Protein AF-A0A812KZH7-F1 (afdb_monomer_lite)

Structure (mmCIF, N/CA/C/O backbone):
data_AF-A0A812KZH7-F1
#
_entry.id   AF-A0A812KZH7-F1
#
loop_
_atom_site.group_PDB
_atom_site.id
_atom_site.type_symbol
_atom_site.label_atom_id
_atom_site.label_alt_id
_atom_site.label_comp_id
_atom_site.label_asym_id
_atom_site.label_entity_id
_atom_site.label_seq_id
_atom_site.pdbx_PDB_ins_code
_atom_site.Cartn_x
_atom_site.Cartn_y
_atom_site.Cartn_z
_atom_site.occupancy
_atom_site.B_iso_or_equiv
_atom_site.auth_seq_id
_atom_site.auth_comp_id
_atom_site.auth_asym_id
_atom_site.auth_atom_id
_atom_site.pdbx_PDB_model_num
ATOM 1 N N . MET A 1 1 ? -32.302 17.678 -9.758 1.00 46.53 1 MET A N 1
ATOM 2 C CA . MET A 1 1 ? -31.245 17.262 -8.805 1.00 46.53 1 MET A CA 1
ATOM 3 C C . MET A 1 1 ? -31.019 15.751 -8.867 1.00 46.53 1 MET A C 1
ATOM 5 O O . MET A 1 1 ? -29.867 15.358 -8.939 1.00 46.53 1 MET A O 1
ATOM 9 N N . GLN A 1 2 ? -32.082 14.933 -8.968 1.00 52.72 2 GLN A N 1
ATOM 10 C CA . GLN A 1 2 ? -32.003 13.479 -9.217 1.00 52.72 2 GLN A CA 1
ATOM 11 C C . GLN A 1 2 ? -31.175 13.097 -10.468 1.00 52.72 2 GLN A C 1
ATOM 13 O O . GLN A 1 2 ? -30.332 12.212 -10.385 1.00 52.72 2 GLN A O 1
ATOM 18 N N . ASP A 1 3 ? -31.350 13.809 -11.591 1.00 61.12 3 ASP A N 1
ATOM 19 C CA . ASP A 1 3 ? -30.662 13.486 -12.857 1.00 61.12 3 ASP A CA 1
ATOM 20 C C . ASP A 1 3 ? -29.148 13.714 -12.826 1.00 61.12 3 ASP A C 1
ATOM 22 O O . ASP A 1 3 ? -28.397 12.972 -13.449 1.00 61.12 3 ASP A O 1
ATOM 26 N N . MET A 1 4 ? -28.667 14.717 -12.083 1.00 58.31 4 MET A N 1
ATOM 27 C CA . MET A 1 4 ? -27.234 15.020 -12.071 1.00 58.31 4 MET A CA 1
ATOM 28 C C . MET A 1 4 ? -26.451 14.015 -11.220 1.00 58.31 4 MET A C 1
ATOM 30 O O . MET A 1 4 ? -25.360 13.616 -11.607 1.00 58.31 4 MET A O 1
ATOM 34 N N . CYS A 1 5 ? -27.027 13.552 -10.103 1.00 69.62 5 CYS A N 1
ATOM 35 C CA . CYS A 1 5 ? -26.447 12.456 -9.326 1.00 69.62 5 CYS A CA 1
ATOM 36 C C . CYS A 1 5 ? -26.422 11.150 -10.129 1.00 69.62 5 CYS A C 1
ATOM 38 O O . CYS A 1 5 ? -25.431 10.435 -10.055 1.00 69.62 5 CYS A O 1
ATOM 40 N N . GLY A 1 6 ? -27.464 10.868 -10.922 1.00 69.56 6 GLY A N 1
ATOM 41 C CA . GLY A 1 6 ? -27.501 9.699 -11.806 1.00 69.56 6 GLY A CA 1
ATOM 42 C C . GLY A 1 6 ? -26.403 9.735 -12.870 1.00 69.56 6 GLY A C 1
ATOM 43 O O . GLY A 1 6 ? -25.643 8.782 -12.993 1.00 69.56 6 GLY A O 1
ATOM 44 N N . ILE A 1 7 ? -26.249 10.868 -13.561 1.00 69.62 7 ILE A N 1
ATOM 45 C CA . ILE A 1 7 ? -25.219 11.053 -14.596 1.00 69.62 7 ILE A CA 1
ATOM 46 C C . ILE A 1 7 ? -23.806 10.982 -14.004 1.00 69.62 7 ILE A C 1
ATOM 48 O O . ILE A 1 7 ? -22.933 10.343 -14.584 1.00 69.62 7 ILE A O 1
ATOM 52 N N . VAL A 1 8 ? -23.566 11.610 -12.846 1.00 69.12 8 VAL A N 1
ATOM 53 C CA . VAL A 1 8 ? -22.261 11.545 -12.164 1.00 69.12 8 VAL A CA 1
ATOM 54 C C . VAL A 1 8 ? -21.966 10.126 -11.681 1.00 69.12 8 VAL A C 1
ATOM 56 O O . VAL A 1 8 ? -20.839 9.672 -11.835 1.00 69.12 8 VAL A O 1
ATOM 59 N N . ALA A 1 9 ? -22.958 9.406 -11.148 1.00 65.38 9 ALA A N 1
ATOM 60 C CA . ALA A 1 9 ? -22.793 8.016 -10.731 1.00 65.38 9 ALA A CA 1
ATOM 61 C C . ALA A 1 9 ? -22.493 7.094 -11.921 1.00 65.38 9 ALA A C 1
ATOM 63 O O . ALA A 1 9 ? -21.629 6.230 -11.817 1.00 65.38 9 ALA A O 1
ATOM 64 N N . GLU A 1 10 ? -23.157 7.292 -13.058 1.00 63.09 10 GLU A N 1
ATOM 65 C CA . GLU A 1 10 ? -22.945 6.498 -14.270 1.00 63.09 10 GLU A CA 1
ATOM 66 C C . GLU A 1 10 ? -21.579 6.786 -14.915 1.00 63.09 10 GLU A C 1
ATOM 68 O O . GLU A 1 10 ? -20.860 5.853 -15.273 1.00 63.09 10 GLU A O 1
ATOM 73 N N . LEU A 1 11 ? -21.162 8.058 -14.964 1.00 62.69 11 LEU A N 1
ATOM 74 C CA . LEU A 1 11 ? -19.811 8.452 -15.376 1.00 62.69 11 LEU A CA 1
ATOM 75 C C . LEU A 1 11 ? -18.748 7.886 -14.435 1.00 62.69 11 LEU A C 1
ATOM 77 O O . LEU A 1 11 ? -17.781 7.308 -14.916 1.00 62.69 11 LEU A O 1
ATOM 81 N N . ALA A 1 12 ? -18.932 7.998 -13.118 1.00 62.59 12 ALA A N 1
ATOM 82 C CA . ALA A 1 12 ? -17.992 7.477 -12.129 1.00 62.59 12 ALA A CA 1
ATOM 83 C C . ALA A 1 12 ? -17.889 5.944 -12.185 1.00 62.59 12 ALA A C 1
ATOM 85 O O . ALA A 1 12 ? -16.784 5.405 -12.176 1.00 62.59 12 ALA A O 1
ATOM 86 N N . HIS A 1 13 ? -19.013 5.232 -12.321 1.00 61.16 13 HIS A N 1
ATOM 87 C CA . HIS A 1 13 ? -19.017 3.775 -12.469 1.00 61.16 13 HIS A CA 1
ATOM 88 C C . HIS A 1 13 ? -18.401 3.313 -13.794 1.00 61.16 13 HIS A C 1
ATOM 90 O O . HIS A 1 13 ? -17.665 2.324 -13.812 1.00 61.16 13 HIS A O 1
ATOM 96 N N . GLY A 1 14 ? -18.695 4.007 -14.897 1.00 58.66 14 GLY A N 1
ATOM 97 C CA . GLY A 1 14 ? -18.141 3.703 -16.215 1.00 58.66 14 GLY A CA 1
ATOM 98 C C . GLY A 1 14 ? -16.633 3.949 -16.281 1.00 58.66 14 GLY A C 1
ATOM 99 O O . GLY A 1 14 ? -15.889 3.069 -16.715 1.00 58.66 14 GLY A O 1
ATOM 100 N N . TYR A 1 15 ? -16.173 5.103 -15.784 1.00 57.56 15 TYR A N 1
ATOM 101 C CA . TYR A 1 15 ? -14.747 5.435 -15.735 1.00 57.56 15 TYR A CA 1
ATOM 102 C C . TYR A 1 15 ? -13.977 4.563 -14.743 1.00 57.56 15 TYR A C 1
ATOM 104 O O . TYR A 1 15 ? -12.871 4.147 -15.069 1.00 57.56 15 TYR A O 1
ATOM 112 N N . GLY A 1 16 ? -14.553 4.230 -13.582 1.00 60.62 16 GLY A N 1
ATOM 113 C CA . GLY A 1 16 ? -13.898 3.378 -12.584 1.00 60.62 16 GLY A CA 1
ATOM 114 C C . GLY A 1 16 ? -13.569 1.982 -13.119 1.00 60.62 16 GLY A C 1
ATOM 115 O O . GLY A 1 16 ? -12.458 1.499 -12.934 1.00 60.62 16 GLY A O 1
ATOM 116 N N . LYS A 1 17 ? -14.489 1.350 -13.865 1.00 59.38 17 LYS A N 1
ATOM 117 C CA . LYS A 1 17 ? -14.245 0.029 -14.479 1.00 59.38 17 LYS A CA 1
ATOM 118 C C . LYS A 1 17 ? -13.197 0.069 -15.594 1.00 59.38 17 LYS A C 1
ATOM 120 O O . LYS A 1 17 ? -12.393 -0.854 -15.707 1.00 59.38 17 LYS A O 1
ATOM 125 N N . TRP A 1 18 ? -13.215 1.116 -16.421 1.00 55.53 18 TRP A N 1
ATOM 126 C CA . TRP A 1 18 ? -12.251 1.266 -17.512 1.00 55.53 18 TRP A CA 1
ATOM 127 C C . TRP A 1 18 ? -10.843 1.567 -16.983 1.00 55.53 18 TRP A C 1
ATOM 129 O O . TRP A 1 18 ? -9.894 0.892 -17.370 1.00 55.53 18 TRP A O 1
ATOM 139 N N . GLN A 1 19 ? -10.719 2.488 -16.022 1.00 59.50 19 GLN A N 1
ATOM 140 C CA . GLN A 1 19 ? -9.449 2.793 -15.356 1.00 59.50 19 GLN A CA 1
ATOM 141 C C . GLN A 1 19 ? -8.884 1.599 -14.593 1.00 59.50 19 GLN A C 1
ATOM 143 O O . GLN A 1 19 ? -7.683 1.355 -14.654 1.00 59.50 19 GLN A O 1
ATOM 148 N N . ASN A 1 20 ? -9.740 0.783 -13.969 1.00 78.06 20 ASN A N 1
ATOM 149 C CA . ASN A 1 20 ? -9.262 -0.421 -13.302 1.00 78.06 20 ASN A CA 1
ATOM 150 C C . ASN A 1 20 ? -8.565 -1.389 -14.268 1.00 78.06 20 ASN A C 1
ATOM 152 O O . ASN A 1 20 ? -7.633 -2.069 -13.871 1.00 78.06 20 ASN A O 1
ATOM 156 N N . THR A 1 21 ? -8.963 -1.435 -15.544 1.00 83.75 21 THR A N 1
ATOM 157 C CA . THR A 1 21 ? -8.299 -2.311 -16.524 1.00 83.75 21 THR A CA 1
ATOM 158 C C . THR A 1 21 ? -6.851 -1.881 -16.777 1.00 83.75 21 THR A C 1
ATOM 160 O O . THR A 1 21 ? -5.970 -2.733 -16.834 1.00 83.75 21 THR A O 1
ATOM 163 N N . GLU A 1 22 ? -6.591 -0.576 -16.882 1.00 85.69 22 GLU A N 1
ATOM 164 C CA . GLU A 1 22 ? -5.230 -0.036 -17.018 1.00 85.69 22 GLU A CA 1
ATOM 165 C C . GLU A 1 22 ? -4.412 -0.259 -15.740 1.00 85.69 22 GLU A C 1
ATOM 167 O O . GLU A 1 22 ? -3.259 -0.675 -15.818 1.00 85.69 22 GLU A O 1
ATOM 172 N N . CYS A 1 23 ? -5.023 -0.068 -14.564 1.00 89.31 23 CYS A N 1
ATOM 173 C CA . CYS A 1 23 ? -4.381 -0.358 -13.281 1.00 89.31 23 CYS A CA 1
ATOM 174 C C . CYS A 1 23 ? -3.981 -1.832 -13.153 1.00 89.31 23 CYS A C 1
ATOM 176 O O . CYS A 1 23 ? -2.876 -2.115 -12.703 1.00 89.31 23 CYS A O 1
ATOM 178 N N . MET A 1 24 ? -4.839 -2.766 -13.579 1.00 90.62 24 MET A N 1
ATOM 179 C CA . MET A 1 24 ? -4.516 -4.195 -13.549 1.00 90.62 24 MET A CA 1
ATOM 180 C C . MET A 1 24 ? -3.382 -4.538 -14.519 1.00 90.62 24 MET A C 1
ATOM 182 O O . MET A 1 24 ? -2.456 -5.235 -14.135 1.00 90.62 24 MET A O 1
ATOM 186 N N . GLN A 1 25 ? -3.382 -3.985 -15.736 1.00 92.31 25 GLN A N 1
ATOM 187 C CA . GLN A 1 25 ? -2.274 -4.201 -16.676 1.00 92.31 25 GLN A CA 1
ATOM 188 C C . GLN A 1 25 ? -0.949 -3.630 -16.161 1.00 92.31 25 GLN A C 1
ATOM 190 O O . GLN A 1 25 ? 0.104 -4.223 -16.369 1.00 92.31 25 GLN A O 1
ATOM 195 N N . MET A 1 26 ? -0.993 -2.475 -15.498 1.00 93.50 26 MET A N 1
ATOM 196 C CA . MET A 1 26 ? 0.177 -1.893 -14.850 1.00 93.50 26 MET A CA 1
ATOM 197 C C . MET A 1 26 ? 0.643 -2.739 -13.659 1.00 93.50 26 MET A C 1
ATOM 199 O O . MET A 1 26 ? 1.846 -2.905 -13.472 1.00 93.50 26 MET A O 1
ATOM 203 N N . LYS A 1 27 ? -0.291 -3.290 -12.870 1.00 95.12 27 LYS A N 1
ATOM 204 C CA . LYS A 1 27 ? 0.015 -4.246 -11.799 1.00 95.12 27 LYS A CA 1
ATOM 205 C C . LYS A 1 27 ? 0.732 -5.468 -12.361 1.00 95.12 27 LYS A C 1
ATOM 207 O O . LYS A 1 27 ? 1.765 -5.825 -11.810 1.00 95.12 27 LYS A O 1
ATOM 212 N N . ASP A 1 28 ? 0.236 -6.064 -13.443 1.00 94.50 28 ASP A N 1
ATOM 213 C CA . ASP A 1 28 ? 0.848 -7.251 -14.054 1.00 94.50 28 ASP A CA 1
ATOM 214 C C . ASP A 1 28 ? 2.323 -6.990 -14.408 1.00 94.50 28 ASP A C 1
ATOM 216 O O . ASP A 1 28 ? 3.204 -7.767 -14.050 1.00 94.50 28 ASP A O 1
ATOM 220 N N . GLU A 1 29 ? 2.616 -5.830 -14.998 1.00 94.69 29 GLU A N 1
ATOM 221 C CA . GLU A 1 29 ? 3.980 -5.434 -15.380 1.00 94.69 29 GLU A CA 1
ATOM 222 C C . GLU A 1 29 ? 4.874 -5.146 -14.163 1.00 94.69 29 GLU A C 1
ATOM 224 O O . GLU A 1 29 ? 6.075 -5.397 -14.199 1.00 94.69 29 GLU A O 1
ATOM 229 N N . LEU A 1 30 ? 4.312 -4.637 -13.062 1.00 95.38 30 LEU A N 1
ATOM 230 C CA . LEU A 1 30 ? 5.037 -4.488 -11.795 1.00 95.38 30 LEU A CA 1
ATOM 231 C C . LEU A 1 30 ? 5.336 -5.850 -11.160 1.00 95.38 30 LEU A C 1
ATOM 233 O O . LEU A 1 30 ? 6.437 -6.059 -10.656 1.00 95.38 30 LEU A O 1
ATOM 237 N N . VAL A 1 31 ? 4.379 -6.777 -11.197 1.00 95.25 31 VAL A N 1
ATOM 238 C CA . VAL A 1 31 ? 4.537 -8.137 -10.664 1.00 95.25 31 VAL A CA 1
ATOM 239 C C . VAL A 1 31 ? 5.611 -8.902 -11.441 1.00 95.25 31 VAL A C 1
ATOM 241 O O . VAL A 1 31 ? 6.394 -9.620 -10.830 1.00 95.25 31 VAL A O 1
ATOM 244 N N . GLU A 1 32 ? 5.741 -8.692 -12.753 1.00 93.75 32 GLU A N 1
ATOM 245 C CA . GLU A 1 32 ? 6.837 -9.272 -13.548 1.00 93.75 32 GLU A CA 1
ATOM 246 C C . GLU A 1 32 ? 8.239 -8.810 -13.103 1.00 93.75 32 GLU A C 1
ATOM 248 O O . GLU A 1 32 ? 9.229 -9.503 -13.351 1.00 93.75 32 GLU A O 1
ATOM 253 N N . LEU A 1 33 ? 8.344 -7.657 -12.432 1.00 94.12 33 LEU A N 1
ATOM 254 C CA . LEU A 1 33 ? 9.600 -7.131 -11.886 1.00 94.12 33 LEU A CA 1
ATOM 255 C C . LEU A 1 33 ? 9.885 -7.603 -10.448 1.00 94.12 33 LEU A C 1
ATOM 257 O O . LEU A 1 33 ? 10.987 -7.369 -9.940 1.00 94.12 33 LEU A O 1
ATOM 261 N N . ASP A 1 34 ? 8.919 -8.244 -9.789 1.00 95.12 34 ASP A N 1
ATOM 262 C CA . ASP A 1 34 ? 9.048 -8.798 -8.442 1.00 95.12 34 ASP A CA 1
ATOM 263 C C . ASP A 1 34 ? 9.604 -10.227 -8.495 1.00 95.12 34 ASP A C 1
ATOM 265 O O . ASP A 1 34 ? 8.881 -11.214 -8.618 1.00 95.12 34 ASP A O 1
ATOM 269 N N . VAL A 1 35 ? 10.930 -10.328 -8.406 1.00 89.88 35 VAL A N 1
ATOM 270 C CA . VAL A 1 35 ? 11.653 -11.609 -8.456 1.00 89.88 35 VAL A CA 1
ATOM 271 C C . VAL A 1 35 ? 11.417 -12.459 -7.203 1.00 89.88 35 VAL A C 1
ATOM 273 O O . VAL A 1 35 ? 11.428 -13.687 -7.292 1.00 89.88 35 VAL A O 1
ATOM 276 N N . ASP A 1 36 ? 11.224 -11.816 -6.049 1.00 90.69 36 ASP A N 1
ATOM 277 C CA . ASP A 1 36 ? 11.102 -12.491 -4.753 1.00 90.69 36 ASP A CA 1
ATOM 278 C C . ASP A 1 36 ? 9.654 -12.956 -4.488 1.00 90.69 36 ASP A C 1
ATOM 280 O O . ASP A 1 36 ? 9.425 -13.825 -3.645 1.00 90.69 36 ASP A O 1
ATOM 284 N N . GLY A 1 37 ? 8.676 -12.394 -5.207 1.00 92.69 37 GLY A N 1
ATOM 285 C CA . GLY A 1 37 ? 7.250 -12.657 -5.021 1.00 92.69 37 GLY A CA 1
ATOM 286 C C . GLY A 1 37 ? 6.694 -12.077 -3.717 1.00 92.69 37 GLY A C 1
ATOM 287 O O . GLY A 1 37 ? 5.645 -12.520 -3.247 1.00 92.69 37 GLY A O 1
ATOM 288 N N . ASP A 1 38 ? 7.396 -11.118 -3.104 1.00 92.81 38 ASP A N 1
ATOM 289 C CA . ASP A 1 38 ? 7.057 -10.530 -1.802 1.00 92.81 38 ASP A CA 1
ATOM 290 C C . ASP A 1 38 ? 6.285 -9.203 -1.914 1.00 92.81 38 ASP A C 1
ATOM 292 O O . ASP A 1 38 ? 6.039 -8.529 -0.906 1.00 92.81 38 ASP A O 1
ATOM 296 N N . GLY A 1 39 ? 5.885 -8.828 -3.133 1.00 95.94 39 GLY A N 1
ATOM 297 C CA . GLY A 1 39 ? 5.170 -7.594 -3.444 1.00 95.94 39 GLY A CA 1
ATOM 298 C C . GLY A 1 39 ? 6.075 -6.372 -3.527 1.00 95.94 39 GLY A C 1
ATOM 299 O O . GLY A 1 39 ? 5.571 -5.240 -3.463 1.00 95.94 39 GLY A O 1
ATOM 300 N N . ARG A 1 40 ? 7.399 -6.560 -3.625 1.00 95.88 40 ARG A N 1
ATOM 301 C CA . ARG A 1 40 ? 8.375 -5.468 -3.637 1.00 95.88 40 ARG A CA 1
ATOM 302 C C . ARG A 1 40 ? 9.360 -5.578 -4.792 1.00 95.88 40 ARG A C 1
ATOM 304 O O . ARG A 1 40 ? 9.935 -6.618 -5.069 1.00 95.88 40 ARG A O 1
ATOM 311 N N . ILE A 1 41 ? 9.656 -4.438 -5.404 1.00 96.06 41 ILE A N 1
ATOM 312 C CA . ILE A 1 41 ? 10.599 -4.344 -6.523 1.00 96.06 41 ILE A CA 1
ATOM 313 C C . ILE A 1 41 ? 11.824 -3.552 -6.065 1.00 96.06 41 ILE A C 1
ATOM 315 O O . ILE A 1 41 ? 11.658 -2.415 -5.619 1.00 96.06 41 ILE A O 1
ATOM 319 N N . PRO A 1 42 ? 13.061 -4.065 -6.186 1.00 95.06 42 PRO A N 1
ATOM 320 C CA . PRO A 1 42 ? 14.252 -3.263 -5.921 1.00 95.06 42 PRO A CA 1
ATOM 321 C C . PRO A 1 42 ? 14.231 -1.959 -6.723 1.00 95.06 42 PRO A C 1
ATOM 323 O O . PRO A 1 42 ? 13.965 -1.970 -7.925 1.00 95.06 42 PRO A O 1
ATOM 326 N N . LEU A 1 43 ? 14.547 -0.826 -6.091 1.00 94.06 43 LEU A N 1
ATOM 327 C CA . LEU A 1 43 ? 14.416 0.500 -6.713 1.00 94.06 43 LEU A CA 1
ATOM 328 C C . LEU A 1 43 ? 15.220 0.613 -8.022 1.00 94.06 43 LEU A C 1
ATOM 330 O O . LEU A 1 43 ? 14.782 1.244 -8.982 1.00 94.06 43 LEU A O 1
ATOM 334 N N . LYS A 1 44 ? 16.369 -0.070 -8.088 1.00 92.25 44 LYS A N 1
ATOM 335 C CA . LYS A 1 44 ? 17.197 -0.182 -9.298 1.00 92.25 44 LYS A CA 1
ATOM 336 C C . LYS A 1 44 ? 16.485 -0.883 -10.459 1.00 92.25 44 LYS A C 1
ATOM 338 O O . LYS A 1 44 ? 16.690 -0.508 -11.605 1.00 92.25 44 LYS A O 1
ATOM 343 N N . VAL A 1 45 ? 15.662 -1.892 -10.165 1.00 93.12 45 VAL A N 1
ATOM 344 C CA . VAL A 1 45 ? 14.876 -2.644 -11.154 1.00 93.12 45 VAL A CA 1
ATOM 345 C C . VAL A 1 45 ? 13.679 -1.804 -11.587 1.00 93.12 45 VAL A C 1
ATOM 347 O O . VAL A 1 45 ? 13.447 -1.658 -12.782 1.00 93.12 45 VAL A O 1
ATOM 350 N N . PHE A 1 46 ? 13.000 -1.165 -10.630 1.00 94.69 46 PHE A N 1
ATOM 351 C CA . PHE A 1 46 ? 11.874 -0.264 -10.883 1.00 94.69 46 PHE A CA 1
ATOM 352 C C . PHE A 1 46 ? 12.239 0.869 -11.857 1.00 94.69 46 PHE A C 1
ATOM 354 O O . PHE A 1 46 ? 11.528 1.109 -12.827 1.00 94.69 46 PHE A O 1
ATOM 361 N N . TYR A 1 47 ? 13.390 1.517 -11.657 1.00 93.75 47 TYR A N 1
ATOM 362 C CA . TYR A 1 47 ? 13.890 2.550 -12.569 1.00 93.75 47 TYR A CA 1
ATOM 363 C C . TYR A 1 47 ? 14.720 2.011 -13.737 1.00 93.75 47 TYR A C 1
ATOM 365 O O . TYR A 1 47 ? 15.004 2.763 -14.665 1.00 93.75 47 TYR A O 1
ATOM 373 N N . GLY A 1 48 ? 15.113 0.739 -13.728 1.00 89.88 48 GLY A N 1
ATOM 374 C CA . GLY A 1 48 ? 15.991 0.115 -14.724 1.00 89.88 48 GLY A CA 1
ATOM 375 C C . GLY A 1 48 ? 15.280 -0.387 -15.983 1.00 89.88 48 GLY A C 1
ATOM 376 O O . GLY A 1 48 ? 15.864 -1.154 -16.747 1.00 89.88 48 GLY A O 1
ATOM 377 N N . GLN A 1 49 ? 14.023 0.008 -16.196 1.00 86.56 49 GLN A N 1
ATOM 378 C CA . GLN A 1 49 ? 13.214 -0.428 -17.333 1.00 86.56 49 GLN A CA 1
ATOM 379 C C . GLN A 1 49 ? 13.818 -0.004 -18.674 1.00 86.56 49 GLN A C 1
ATOM 381 O O . GLN A 1 49 ? 14.316 1.119 -18.820 1.00 86.56 49 GLN A O 1
ATOM 386 N N . GLN A 1 50 ? 13.721 -0.911 -19.648 1.00 84.06 50 GLN A N 1
ATOM 387 C CA . GLN A 1 50 ? 14.141 -0.689 -21.030 1.00 84.06 50 GLN A CA 1
ATOM 388 C C . GLN A 1 50 ? 13.294 0.409 -21.689 1.00 84.06 50 GLN A C 1
ATOM 390 O O . GLN A 1 50 ? 12.112 0.557 -21.387 1.00 84.06 50 GLN A O 1
ATOM 395 N N . ASP A 1 51 ? 13.865 1.137 -22.651 1.00 80.81 51 ASP A N 1
ATOM 396 C CA . ASP A 1 51 ? 13.170 2.249 -23.323 1.00 80.81 51 ASP A CA 1
ATOM 397 C C . ASP A 1 51 ? 11.905 1.815 -24.086 1.00 80.81 51 ASP A C 1
ATOM 399 O O . ASP A 1 51 ? 11.001 2.620 -24.309 1.00 80.81 51 ASP A O 1
ATOM 403 N N . ASN A 1 52 ? 11.830 0.540 -24.484 1.00 84.75 52 ASN A N 1
ATOM 404 C CA . ASN A 1 52 ? 10.685 -0.059 -25.168 1.00 84.75 52 ASN A CA 1
ATOM 405 C C . ASN A 1 52 ? 9.673 -0.730 -24.220 1.00 84.75 52 ASN A C 1
ATOM 407 O O . ASN A 1 52 ? 8.778 -1.422 -24.711 1.00 84.75 52 ASN A O 1
ATOM 411 N N . ALA A 1 53 ? 9.822 -0.574 -22.901 1.00 85.50 53 ALA A N 1
ATOM 412 C CA . ALA A 1 53 ? 8.865 -1.095 -21.932 1.00 85.50 53 ALA A CA 1
ATOM 413 C C . ALA A 1 53 ? 7.475 -0.474 -22.144 1.00 85.50 53 ALA A C 1
ATOM 415 O O . ALA A 1 53 ? 7.349 0.689 -22.538 1.00 85.50 53 ALA A O 1
ATOM 416 N N . LYS A 1 54 ? 6.425 -1.260 -21.878 1.00 86.69 54 LYS A N 1
ATOM 417 C CA . LYS A 1 54 ? 5.031 -0.819 -22.025 1.00 86.69 54 LYS A CA 1
ATOM 418 C C . LYS A 1 54 ? 4.698 0.317 -21.055 1.00 86.69 54 LYS A C 1
ATOM 420 O O . LYS A 1 54 ? 4.014 1.265 -21.437 1.00 86.69 54 LYS A O 1
ATOM 425 N N . TYR A 1 55 ? 5.227 0.231 -19.837 1.00 88.19 55 TYR A N 1
ATOM 426 C CA . TYR A 1 55 ? 5.161 1.277 -18.824 1.00 88.19 55 TYR A CA 1
ATOM 427 C C . TYR A 1 55 ? 6.564 1.797 -18.518 1.00 88.19 55 TYR A C 1
ATOM 429 O O . TYR A 1 55 ? 7.525 1.031 -18.478 1.00 88.19 55 TYR A O 1
ATOM 437 N N . GLN A 1 56 ? 6.662 3.108 -18.303 1.00 89.38 56 GLN A N 1
ATOM 438 C CA . GLN A 1 56 ? 7.871 3.761 -17.811 1.00 89.38 56 GLN A CA 1
ATOM 439 C C . GLN A 1 56 ? 7.562 4.392 -16.462 1.00 89.38 56 GLN A C 1
ATOM 441 O O . GLN A 1 56 ? 6.934 5.452 -16.389 1.00 89.38 56 GLN A O 1
ATOM 446 N N . PHE A 1 57 ? 8.006 3.742 -15.394 1.00 93.25 57 PHE A N 1
ATOM 447 C CA . PHE A 1 57 ? 7.821 4.257 -14.049 1.00 93.25 57 PHE A CA 1
ATOM 448 C C . PHE A 1 57 ? 8.852 5.347 -13.766 1.00 93.25 57 PHE A C 1
ATOM 450 O O . PHE A 1 57 ? 10.062 5.167 -13.931 1.00 93.25 57 PHE A O 1
ATOM 457 N N . SER A 1 58 ? 8.356 6.523 -13.393 1.00 93.38 58 SER A N 1
ATOM 458 C CA . SER A 1 58 ? 9.162 7.747 -13.308 1.00 93.38 58 SER A CA 1
ATOM 459 C C . SER A 1 58 ? 8.882 8.550 -12.049 1.00 93.38 58 SER A C 1
ATOM 461 O O . SER A 1 58 ? 9.388 9.654 -11.901 1.00 93.38 58 SER A O 1
ATOM 463 N N . GLU A 1 59 ? 8.091 8.027 -11.119 1.00 95.19 59 GLU A N 1
ATOM 464 C CA . GLU A 1 59 ? 7.812 8.662 -9.840 1.00 95.19 59 GLU A CA 1
ATOM 465 C C . GLU A 1 59 ? 9.105 8.919 -9.067 1.00 95.19 59 GLU A C 1
ATOM 467 O O . GLU A 1 59 ? 9.990 8.073 -9.032 1.00 95.19 59 GLU A O 1
ATOM 472 N N . SER A 1 60 ? 9.235 10.081 -8.433 1.00 94.44 60 SER A N 1
ATOM 473 C CA . SER A 1 60 ? 10.430 10.447 -7.674 1.00 94.44 60 SER A CA 1
ATOM 474 C C . SER A 1 60 ? 10.557 9.632 -6.389 1.00 94.44 60 SER A C 1
ATOM 476 O O . SER A 1 60 ? 9.561 9.278 -5.758 1.00 94.44 60 SER A O 1
ATOM 478 N N . VAL A 1 61 ? 11.793 9.405 -5.939 1.00 94.12 61 VAL A N 1
ATOM 479 C CA . VAL A 1 61 ? 12.066 8.720 -4.662 1.00 94.12 61 VAL A CA 1
ATOM 480 C C . VAL A 1 61 ? 11.367 9.427 -3.500 1.00 94.12 61 VAL A C 1
ATOM 482 O O . VAL A 1 61 ? 10.773 8.772 -2.649 1.00 94.12 61 VAL A O 1
ATOM 485 N N . GLN A 1 62 ? 11.370 10.764 -3.502 1.00 92.44 62 GLN A N 1
ATOM 486 C CA . GLN A 1 62 ? 10.665 11.558 -2.499 1.00 92.44 62 GLN A CA 1
ATOM 487 C C . GLN A 1 62 ? 9.157 11.282 -2.519 1.00 92.44 62 GLN A C 1
ATOM 489 O O . GLN A 1 62 ? 8.557 11.092 -1.465 1.00 92.44 62 GLN A O 1
ATOM 494 N N . TYR A 1 63 ? 8.542 11.246 -3.703 1.00 93.00 63 TYR A N 1
ATOM 495 C CA . TYR A 1 63 ? 7.124 10.933 -3.840 1.00 93.00 63 TYR A CA 1
ATOM 496 C C . TYR A 1 63 ? 6.806 9.535 -3.295 1.00 93.00 63 TYR A C 1
ATOM 498 O O . TYR A 1 63 ? 5.938 9.405 -2.432 1.00 93.00 63 TYR A O 1
ATOM 506 N N . LEU A 1 64 ? 7.553 8.514 -3.734 1.00 94.88 64 LEU A N 1
ATOM 507 C CA . LEU A 1 64 ? 7.383 7.124 -3.294 1.00 94.88 64 LEU A CA 1
ATOM 508 C C . LEU A 1 64 ? 7.521 6.997 -1.774 1.00 94.88 64 LEU A C 1
ATOM 510 O O . LEU A 1 64 ? 6.730 6.311 -1.122 1.00 94.88 64 LEU A O 1
ATOM 514 N N . GLN A 1 65 ? 8.490 7.708 -1.197 1.00 92.50 65 GLN A N 1
ATOM 515 C CA . GLN A 1 65 ? 8.671 7.774 0.243 1.00 92.50 65 GLN A CA 1
ATOM 516 C C . GLN A 1 65 ? 7.469 8.435 0.915 1.00 92.50 65 GLN A C 1
ATOM 518 O O . GLN A 1 65 ? 6.927 7.854 1.849 1.00 92.50 65 GLN A O 1
ATOM 523 N N . GLU A 1 66 ? 7.007 9.602 0.450 1.00 90.38 66 GLU A N 1
ATOM 524 C CA . GLU A 1 66 ? 5.879 10.345 1.030 1.00 90.38 66 GLU A CA 1
ATOM 525 C C . GLU A 1 66 ? 4.589 9.509 1.064 1.00 90.38 66 GLU A C 1
ATOM 527 O O . GLU A 1 66 ? 3.942 9.464 2.115 1.00 90.38 66 GLU A O 1
ATOM 532 N N . ILE A 1 67 ? 4.274 8.771 -0.004 1.00 91.38 67 ILE A N 1
ATOM 533 C CA . ILE A 1 67 ? 3.063 7.932 -0.088 1.00 91.38 67 ILE A CA 1
ATOM 534 C C . ILE A 1 67 ? 3.198 6.577 0.626 1.00 91.38 67 ILE A C 1
ATOM 536 O O . ILE A 1 67 ? 2.210 5.875 0.815 1.00 91.38 67 ILE A O 1
ATOM 540 N N . GLY A 1 68 ? 4.408 6.210 1.063 1.00 92.12 68 GLY A N 1
ATOM 541 C CA . GLY A 1 68 ? 4.673 4.919 1.707 1.00 92.12 68 GLY A CA 1
ATOM 542 C C . GLY A 1 68 ? 4.839 3.751 0.745 1.00 92.12 68 GLY A C 1
ATOM 543 O O . GLY A 1 68 ? 4.743 2.602 1.163 1.00 92.12 68 GLY A O 1
ATOM 544 N N . ALA A 1 69 ? 5.093 4.039 -0.529 1.00 95.81 69 ALA A N 1
ATOM 545 C CA . ALA A 1 69 ? 5.444 3.034 -1.518 1.00 95.81 69 ALA A CA 1
ATOM 546 C C . ALA A 1 69 ? 6.920 2.634 -1.444 1.00 95.81 69 ALA A C 1
ATOM 548 O O . ALA A 1 69 ? 7.268 1.587 -1.965 1.00 95.81 69 ALA A O 1
ATOM 549 N N . LEU A 1 70 ? 7.786 3.413 -0.792 1.00 95.38 70 LEU A N 1
ATOM 550 C CA . LEU A 1 70 ? 9.192 3.055 -0.610 1.00 95.38 70 LEU A CA 1
ATOM 551 C C . LEU A 1 70 ? 9.420 2.336 0.728 1.00 95.38 70 LEU A C 1
ATOM 553 O O . LEU A 1 70 ? 9.092 2.868 1.788 1.00 95.38 70 LEU A O 1
ATOM 557 N N . ASP A 1 71 ? 9.995 1.139 0.668 1.00 92.75 71 ASP A N 1
ATOM 558 C CA . ASP A 1 71 ? 10.577 0.422 1.798 1.00 92.75 71 ASP A CA 1
ATOM 559 C C . ASP A 1 71 ? 12.053 0.807 1.958 1.00 92.75 71 ASP A C 1
ATOM 561 O O . ASP A 1 71 ? 12.824 0.740 1.000 1.00 92.75 71 ASP A O 1
ATOM 565 N N . GLU A 1 72 ? 12.429 1.215 3.168 1.00 89.25 72 GLU A N 1
ATOM 566 C CA . GLU A 1 72 ? 13.766 1.703 3.527 1.00 89.25 72 GLU A CA 1
ATOM 567 C C . GLU A 1 72 ? 14.408 0.872 4.652 1.00 89.25 72 GLU A C 1
ATOM 569 O O . GLU A 1 72 ? 15.456 1.247 5.171 1.00 89.25 72 GLU A O 1
ATOM 574 N N . SER A 1 73 ? 13.808 -0.260 5.044 1.00 82.62 73 SER A N 1
ATOM 575 C CA . SER A 1 73 ? 14.356 -1.135 6.093 1.00 82.62 73 SER A CA 1
ATOM 576 C C . SER A 1 73 ? 15.656 -1.857 5.691 1.00 82.62 73 SER A C 1
ATOM 578 O O . SER A 1 73 ? 16.284 -2.490 6.536 1.00 82.62 73 SER A O 1
ATOM 580 N N . GLY A 1 74 ? 16.076 -1.752 4.427 1.00 85.62 74 GLY A N 1
ATOM 581 C CA . GLY A 1 74 ? 17.299 -2.338 3.875 1.00 85.62 74 GLY A CA 1
ATOM 582 C C . GLY A 1 74 ? 17.629 -1.738 2.505 1.00 85.62 74 GLY A C 1
ATOM 583 O O . GLY A 1 74 ? 17.596 -0.517 2.343 1.00 85.62 74 GLY A O 1
ATOM 584 N N . GLU A 1 75 ? 17.913 -2.581 1.502 1.00 89.06 75 GLU A N 1
ATOM 585 C CA . GLU A 1 75 ? 17.934 -2.121 0.104 1.00 89.06 75 GLU A CA 1
ATOM 586 C C . GLU A 1 75 ? 16.580 -1.477 -0.225 1.00 89.06 75 GLU A C 1
ATOM 588 O O . GLU A 1 75 ? 15.529 -2.044 0.077 1.00 89.06 75 GLU A O 1
ATOM 593 N N . LYS A 1 76 ? 16.598 -0.287 -0.837 1.00 93.88 76 LYS A N 1
ATOM 594 C CA . LYS A 1 76 ? 15.366 0.430 -1.176 1.00 93.88 76 LYS A CA 1
ATOM 595 C C . LYS A 1 76 ? 14.530 -0.401 -2.145 1.00 93.88 76 LYS A C 1
ATOM 597 O O . LYS A 1 76 ? 14.975 -0.676 -3.262 1.00 93.88 76 LYS A O 1
ATOM 602 N N . LYS A 1 77 ? 13.308 -0.750 -1.744 1.00 95.38 77 LYS A N 1
ATOM 603 C CA . LYS A 1 77 ? 12.346 -1.475 -2.587 1.00 95.38 77 LYS A CA 1
ATOM 604 C C . LYS A 1 77 ? 11.026 -0.709 -2.694 1.00 95.38 77 LYS A C 1
ATOM 606 O O . LYS A 1 77 ? 10.619 -0.032 -1.758 1.00 95.38 77 LYS A O 1
ATOM 611 N N . VAL A 1 78 ? 10.346 -0.810 -3.828 1.00 97.06 78 VAL A N 1
ATOM 612 C CA . VAL A 1 78 ? 9.020 -0.230 -4.067 1.00 97.06 78 VAL A CA 1
ATOM 613 C C . VAL A 1 78 ? 7.955 -1.282 -3.775 1.00 97.06 78 VAL A C 1
ATOM 615 O O . VAL A 1 78 ? 7.962 -2.339 -4.394 1.00 97.06 78 VAL A O 1
ATOM 618 N N . ARG A 1 79 ? 7.036 -0.996 -2.852 1.00 97.31 79 ARG A N 1
ATOM 619 C CA . ARG A 1 79 ? 5.862 -1.817 -2.527 1.00 97.31 79 ARG A CA 1
ATOM 620 C C . ARG A 1 79 ? 4.795 -1.624 -3.604 1.00 97.31 79 ARG A C 1
ATOM 622 O O . ARG A 1 79 ? 4.242 -0.529 -3.729 1.00 97.31 79 ARG A O 1
ATOM 629 N N . ILE A 1 80 ? 4.482 -2.685 -4.342 1.00 97.31 80 ILE A N 1
ATOM 630 C CA . ILE A 1 80 ? 3.588 -2.643 -5.510 1.00 97.31 80 ILE A CA 1
ATOM 631 C C . ILE A 1 80 ? 2.192 -2.144 -5.121 1.00 97.31 80 ILE A C 1
ATOM 633 O O . ILE A 1 80 ? 1.699 -1.178 -5.702 1.00 97.31 80 ILE A O 1
ATOM 637 N N . ALA A 1 81 ? 1.581 -2.733 -4.089 1.00 96.50 81 ALA A N 1
ATOM 638 C CA . ALA A 1 81 ? 0.231 -2.364 -3.663 1.00 96.50 81 ALA A CA 1
ATOM 639 C C . ALA A 1 81 ? 0.129 -0.890 -3.216 1.00 96.50 81 ALA A C 1
ATOM 641 O O . ALA A 1 81 ? -0.819 -0.191 -3.565 1.00 96.50 81 ALA A O 1
ATOM 642 N N . ASN A 1 82 ? 1.129 -0.372 -2.492 1.00 95.75 82 ASN A N 1
ATOM 643 C CA . ASN A 1 82 ? 1.173 1.043 -2.104 1.00 95.75 82 ASN A CA 1
ATOM 644 C C . ASN A 1 82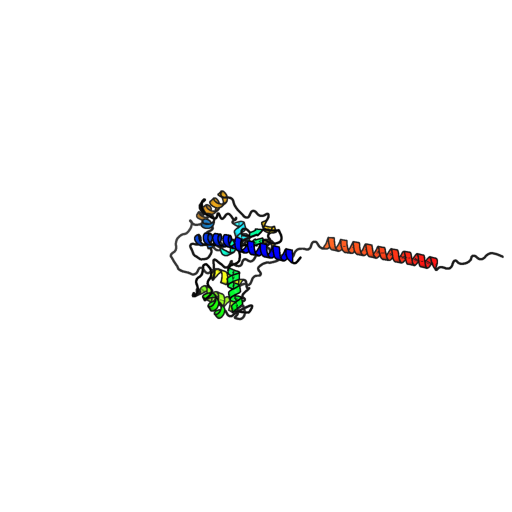 ? 1.380 1.973 -3.305 1.00 95.75 82 ASN A C 1
ATOM 646 O O . ASN A 1 82 ? 0.810 3.061 -3.325 1.00 95.75 82 ASN A O 1
ATOM 650 N N . TYR A 1 83 ? 2.198 1.564 -4.279 1.00 95.81 83 TYR A N 1
ATOM 651 C CA . TYR A 1 83 ? 2.409 2.322 -5.508 1.00 95.81 83 TYR A CA 1
ATOM 652 C C . TYR A 1 83 ? 1.107 2.450 -6.301 1.00 95.81 83 TYR A C 1
ATOM 654 O O . TYR A 1 83 ? 0.711 3.565 -6.627 1.00 95.81 83 TYR A O 1
ATOM 662 N N . LEU A 1 84 ? 0.401 1.339 -6.541 1.00 94.12 84 LEU A N 1
ATOM 663 C CA . LEU A 1 84 ? -0.869 1.316 -7.280 1.00 94.12 84 LEU A CA 1
ATOM 664 C C . LEU A 1 84 ? -1.932 2.224 -6.647 1.00 94.12 84 LEU A C 1
ATOM 666 O O . LEU A 1 84 ? -2.640 2.929 -7.359 1.00 94.12 84 LEU A O 1
ATOM 670 N N . GLN A 1 85 ? -1.977 2.280 -5.314 1.00 91.00 85 GLN A N 1
ATOM 671 C CA . GLN A 1 85 ? -2.880 3.158 -4.558 1.00 91.00 85 GLN A CA 1
ATOM 672 C C . GLN A 1 85 ? -2.372 4.604 -4.422 1.00 91.00 85 GLN A C 1
ATOM 674 O O . GLN A 1 85 ? -2.986 5.434 -3.746 1.00 91.00 85 GLN A O 1
ATOM 679 N N . GLY A 1 86 ? -1.242 4.918 -5.055 1.00 90.12 86 GLY A N 1
ATOM 680 C CA . GLY A 1 86 ? -0.621 6.229 -5.055 1.00 90.12 86 GLY A CA 1
ATOM 681 C C . GLY A 1 86 ? -1.415 7.277 -5.856 1.00 90.12 86 GLY A C 1
ATOM 682 O O . GLY A 1 86 ? -1.967 6.974 -6.912 1.00 90.12 86 GLY A O 1
ATOM 683 N N . PRO A 1 87 ? -1.415 8.550 -5.422 1.00 89.00 87 PRO A N 1
ATOM 684 C CA . PRO A 1 87 ? -2.012 9.679 -6.142 1.00 89.00 87 PRO A CA 1
ATOM 685 C C . PRO A 1 87 ? -1.614 9.856 -7.621 1.00 89.00 87 PRO A C 1
ATOM 687 O O . PRO A 1 87 ? -2.383 10.452 -8.372 1.00 89.00 87 PRO A O 1
ATOM 690 N N . SER A 1 88 ? -0.438 9.382 -8.053 1.00 88.62 88 SER A N 1
ATOM 691 C CA . SER A 1 88 ? 0.008 9.435 -9.454 1.00 88.62 88 SER A CA 1
ATOM 692 C C . SER A 1 88 ? -0.800 8.495 -10.350 1.00 88.62 88 SER A C 1
ATOM 694 O O . SER A 1 88 ? -0.908 8.742 -11.547 1.00 88.62 88 SER A O 1
ATOM 696 N N . ASN A 1 89 ? -1.441 7.488 -9.753 1.00 89.38 89 ASN A N 1
ATOM 697 C CA . ASN A 1 89 ? -2.305 6.510 -10.406 1.00 89.38 89 ASN A CA 1
ATOM 698 C C . ASN A 1 89 ? -3.795 6.888 -10.308 1.00 89.38 89 ASN A C 1
ATOM 700 O O . ASN A 1 89 ? -4.686 6.052 -10.463 1.00 89.38 89 ASN A O 1
ATOM 704 N N . CYS A 1 90 ? -4.078 8.168 -10.048 1.00 85.44 90 CYS A N 1
ATOM 705 C CA . CYS A 1 90 ? -5.422 8.722 -10.011 1.00 85.44 90 CYS A CA 1
ATOM 706 C C . CYS A 1 90 ? -5.645 9.731 -11.140 1.00 85.44 90 CYS A C 1
ATOM 708 O O . CYS A 1 90 ? -4.861 10.659 -11.339 1.00 85.44 90 CYS A O 1
ATOM 710 N N . ILE A 1 91 ? -6.796 9.647 -11.805 1.00 77.06 91 ILE A N 1
ATOM 711 C CA . ILE A 1 91 ? -7.284 10.713 -12.677 1.00 77.06 91 ILE A CA 1
ATOM 712 C C . ILE A 1 91 ? -8.051 11.725 -11.829 1.00 77.06 91 ILE A C 1
ATOM 714 O O . ILE A 1 91 ? -9.149 11.459 -11.332 1.00 77.06 91 ILE A O 1
ATOM 718 N N . ALA A 1 92 ? -7.481 12.918 -11.679 1.00 67.19 92 ALA A N 1
ATOM 719 C CA . ALA A 1 92 ? -8.153 14.039 -11.037 1.00 67.19 92 ALA A CA 1
ATOM 720 C C . ALA A 1 92 ? -9.175 14.658 -12.004 1.00 67.19 92 ALA A C 1
ATOM 722 O O . ALA A 1 92 ? -8.843 15.481 -12.856 1.00 67.19 92 ALA A O 1
ATOM 723 N N . SER A 1 93 ? -10.440 14.263 -11.881 1.00 61.06 93 SER A N 1
ATOM 724 C CA . SER A 1 93 ? -11.546 14.817 -12.672 1.00 61.06 93 SER A CA 1
ATOM 725 C C . SER A 1 93 ? -12.165 16.082 -12.049 1.00 61.06 93 SER A C 1
ATOM 727 O O . SER A 1 93 ? -12.944 16.772 -12.707 1.00 61.06 93 SER A O 1
ATOM 729 N N . SER A 1 94 ? -11.789 16.447 -10.811 1.00 68.00 94 SER A N 1
ATOM 730 C CA . SER A 1 94 ? -11.978 17.789 -10.226 1.00 68.00 94 SER A CA 1
ATOM 731 C C . SER A 1 94 ? -11.108 17.992 -8.968 1.00 68.00 94 SER A C 1
ATOM 733 O O . SER A 1 94 ? -10.366 17.097 -8.581 1.00 68.00 94 SER A O 1
ATOM 735 N N . SER A 1 95 ? -11.232 19.136 -8.281 1.00 67.44 95 SER A N 1
ATOM 736 C CA . SER A 1 95 ? -10.648 19.331 -6.941 1.00 67.44 95 SER A CA 1
ATOM 737 C C . SER A 1 95 ? -11.318 18.484 -5.852 1.00 67.44 95 SER A C 1
ATOM 739 O O . SER A 1 95 ? -10.709 18.199 -4.836 1.00 67.44 95 SER A O 1
ATOM 741 N N . TYR A 1 96 ? -12.578 18.079 -6.037 1.00 67.56 96 TYR A N 1
ATOM 742 C CA . TYR A 1 96 ? -13.362 17.423 -4.981 1.00 67.56 96 TYR A CA 1
ATOM 743 C C . TYR A 1 96 ? -13.358 15.897 -5.056 1.00 67.56 96 TYR A C 1
ATOM 745 O O . TYR A 1 96 ? -13.777 15.247 -4.101 1.00 67.56 96 TYR A O 1
ATOM 753 N N . TYR A 1 97 ? -12.950 15.321 -6.188 1.00 71.50 97 TYR A N 1
ATOM 754 C CA . TYR A 1 97 ? -12.895 13.875 -6.364 1.00 71.50 97 TYR A CA 1
ATOM 755 C C . TYR A 1 97 ? -11.817 13.484 -7.375 1.00 71.50 97 TYR A C 1
ATOM 757 O O . TYR A 1 97 ? -11.634 14.155 -8.396 1.00 71.50 97 TYR A O 1
ATOM 765 N N . SER A 1 98 ? -11.176 12.355 -7.091 1.00 76.62 98 SER A N 1
ATOM 766 C CA . SER A 1 98 ? -10.238 11.667 -7.972 1.00 76.62 98 SER A CA 1
ATOM 767 C C . SER A 1 98 ? -10.730 10.245 -8.205 1.00 76.62 98 SER A C 1
ATOM 769 O O . SER A 1 98 ? -11.306 9.631 -7.308 1.00 76.62 98 SER A O 1
ATOM 771 N N . ILE A 1 99 ? -10.513 9.733 -9.411 1.00 81.56 99 ILE A N 1
ATOM 772 C CA . ILE A 1 99 ? -10.798 8.344 -9.767 1.00 81.56 99 ILE A CA 1
ATOM 773 C C . ILE A 1 99 ? -9.456 7.616 -9.768 1.00 81.56 99 ILE A C 1
ATOM 775 O O . ILE A 1 99 ? -8.616 7.902 -10.616 1.00 81.56 99 ILE A O 1
ATOM 779 N N . CYS A 1 100 ? -9.244 6.735 -8.795 1.00 84.31 100 CYS A N 1
ATOM 780 C CA . CYS A 1 100 ? -7.989 6.011 -8.578 1.00 84.31 100 CYS A CA 1
ATOM 781 C C . CYS A 1 100 ? -8.137 4.521 -8.908 1.00 84.31 100 CYS A C 1
ATOM 783 O O . CYS A 1 100 ? -9.258 4.039 -9.104 1.00 84.31 100 CYS A O 1
ATOM 785 N N . CYS A 1 101 ? -7.014 3.799 -8.925 1.00 88.25 101 CYS A N 1
ATOM 786 C CA . CYS A 1 101 ? -7.018 2.338 -8.938 1.00 88.25 101 CYS A CA 1
ATOM 787 C C . CYS A 1 101 ? -7.860 1.769 -7.783 1.00 88.25 101 CYS A C 1
ATOM 789 O O . CYS A 1 101 ? -7.927 2.346 -6.693 1.00 88.25 101 CYS A O 1
ATOM 791 N N . LEU A 1 102 ? -8.560 0.660 -8.043 1.00 87.56 102 LEU A N 1
ATOM 792 C CA . LEU A 1 102 ? -9.364 0.002 -7.016 1.00 87.56 102 LEU A CA 1
ATOM 793 C C . LEU A 1 102 ? -8.462 -0.801 -6.081 1.00 87.56 102 LEU A C 1
ATOM 795 O O . LEU A 1 102 ? -7.519 -1.456 -6.516 1.00 87.56 102 LEU A O 1
ATOM 799 N N . SER A 1 103 ? -8.800 -0.788 -4.793 1.00 90.38 103 SER A N 1
ATOM 800 C CA . SER A 1 103 ? -8.124 -1.611 -3.795 1.00 90.38 103 SER A CA 1
ATOM 801 C C . SER A 1 103 ? -8.585 -3.062 -3.912 1.00 90.38 103 SER A C 1
ATOM 803 O O . SER A 1 103 ? -9.711 -3.392 -3.538 1.00 90.38 103 SER A O 1
ATOM 805 N N . GLU A 1 104 ? -7.718 -3.956 -4.381 1.00 93.38 104 GLU A N 1
ATOM 806 C CA . GLU A 1 104 ? -7.990 -5.399 -4.313 1.00 93.38 104 GLU A CA 1
ATOM 807 C C . GLU A 1 104 ? -8.075 -5.880 -2.858 1.00 93.38 104 GLU A C 1
ATOM 809 O O . GLU A 1 104 ? -8.923 -6.709 -2.528 1.00 93.38 104 GLU A O 1
ATOM 814 N N . CYS A 1 105 ? -7.277 -5.288 -1.964 1.00 96.12 105 CYS A N 1
ATOM 815 C CA . CYS A 1 105 ? -7.321 -5.579 -0.533 1.00 96.12 105 CYS A CA 1
ATOM 816 C C . CYS A 1 105 ? -8.688 -5.310 0.094 1.00 96.12 105 CYS A C 1
ATOM 818 O O . CYS A 1 105 ? -9.138 -6.091 0.926 1.00 96.12 105 CYS A O 1
ATOM 820 N N . GLU A 1 106 ? -9.375 -4.233 -0.309 1.00 94.12 106 GLU A N 1
ATOM 821 C CA . GLU A 1 106 ? -10.740 -3.972 0.165 1.00 94.12 106 GLU A CA 1
ATOM 822 C C . GLU A 1 106 ? -11.681 -5.108 -0.237 1.00 94.12 106 GLU A C 1
ATOM 824 O O . GLU A 1 106 ? -12.530 -5.499 0.554 1.00 94.12 106 GLU A O 1
ATOM 829 N N . GLY A 1 107 ? -11.506 -5.698 -1.423 1.00 93.25 107 GLY A N 1
ATOM 830 C CA . GLY A 1 107 ? -12.232 -6.904 -1.827 1.00 93.25 107 GLY A CA 1
ATOM 831 C C . GLY A 1 107 ? -12.009 -8.078 -0.867 1.00 93.25 107 GLY A C 1
ATOM 832 O O . GLY A 1 107 ? -12.977 -8.702 -0.432 1.00 93.25 107 GLY A O 1
ATOM 833 N N . LEU A 1 108 ? -10.752 -8.332 -0.487 1.00 96.69 108 LEU A N 1
ATOM 834 C CA . LEU A 1 108 ? -10.382 -9.404 0.447 1.00 96.69 108 LEU A CA 1
ATOM 835 C C . LEU A 1 108 ? -10.946 -9.156 1.853 1.00 96.69 108 LEU A C 1
ATOM 837 O O . LEU A 1 108 ? -11.510 -10.057 2.474 1.00 96.69 108 LEU A O 1
ATOM 841 N N . VAL A 1 109 ? -10.833 -7.922 2.348 1.00 96.56 109 VAL A N 1
ATOM 842 C CA . VAL A 1 109 ? -11.370 -7.526 3.656 1.00 96.56 109 VAL A CA 1
ATOM 843 C C . VAL A 1 109 ? -12.898 -7.610 3.665 1.00 96.56 109 VAL A C 1
ATOM 845 O O . VAL A 1 109 ? -13.457 -8.167 4.605 1.00 96.56 109 VAL A O 1
ATOM 848 N N . ASN A 1 110 ? -13.579 -7.186 2.597 1.00 95.69 110 ASN A N 1
ATOM 849 C CA . ASN A 1 110 ? -15.034 -7.323 2.465 1.00 95.69 110 ASN A CA 1
ATOM 850 C C . ASN A 1 110 ? -15.490 -8.793 2.529 1.00 95.69 110 ASN A C 1
ATOM 852 O O . ASN A 1 110 ? -16.531 -9.094 3.117 1.00 95.69 110 ASN A O 1
ATOM 856 N N . GLU A 1 111 ? -14.731 -9.728 1.945 1.00 96.38 111 GLU A N 1
ATOM 857 C CA . GLU A 1 111 ? -15.032 -11.160 2.058 1.00 96.38 111 GLU A CA 1
ATOM 858 C C . GLU A 1 111 ? -14.880 -11.661 3.504 1.00 96.38 111 GLU A C 1
ATOM 860 O O . GLU A 1 111 ? -15.720 -12.427 3.989 1.00 96.38 111 GLU A O 1
ATOM 865 N N . LEU A 1 112 ? -13.843 -11.206 4.213 1.00 97.25 112 LEU A N 1
ATOM 866 C CA . LEU A 1 112 ? -13.655 -11.521 5.630 1.00 97.25 112 LEU A CA 1
ATOM 867 C C . LEU A 1 112 ? -14.786 -10.950 6.485 1.00 97.25 112 LEU A C 1
ATOM 869 O O . LEU A 1 112 ? -15.382 -11.683 7.270 1.00 97.25 112 LEU A O 1
ATOM 873 N N . GLU A 1 113 ? -15.142 -9.683 6.298 1.00 97.56 113 GLU A N 1
ATOM 874 C CA . GLU A 1 113 ? -16.256 -9.033 6.991 1.00 97.56 113 GLU A CA 1
ATOM 875 C C . GLU A 1 113 ? -17.577 -9.771 6.762 1.00 97.56 113 GLU A C 1
ATOM 877 O O . GLU A 1 113 ? -18.343 -9.995 7.705 1.00 97.56 113 GLU A O 1
ATOM 882 N N . ALA A 1 114 ? -17.828 -10.221 5.528 1.00 97.38 114 ALA A N 1
ATOM 883 C CA . ALA A 1 114 ? -19.016 -10.994 5.193 1.00 97.38 114 ALA A CA 1
ATOM 884 C C . ALA A 1 114 ? -19.109 -12.297 6.008 1.00 97.38 114 ALA A C 1
ATOM 886 O O . ALA A 1 114 ? -20.206 -12.670 6.424 1.00 97.38 114 ALA A O 1
ATOM 887 N N . LYS A 1 115 ? -17.977 -12.957 6.289 1.00 97.50 115 LYS A N 1
ATOM 888 C CA . LYS A 1 115 ? -17.914 -14.200 7.081 1.00 97.50 115 LYS A CA 1
ATOM 889 C C . LYS A 1 115 ? -17.831 -13.960 8.593 1.00 97.50 115 LYS A C 1
ATOM 891 O O . LYS A 1 115 ? -18.321 -14.784 9.364 1.00 97.50 115 LYS A O 1
ATOM 896 N N . VAL A 1 116 ? -17.208 -12.866 9.026 1.00 97.69 116 VAL A N 1
ATOM 897 C CA . VAL A 1 116 ? -16.995 -12.543 10.446 1.00 97.69 116 VAL A CA 1
ATOM 898 C C . VAL A 1 116 ? -18.223 -11.877 11.068 1.00 97.69 116 VAL A C 1
ATOM 900 O O . VAL A 1 116 ? -18.581 -12.208 12.194 1.00 97.69 116 VAL A O 1
ATOM 903 N N . GLN A 1 117 ? -18.888 -10.964 10.349 1.00 97.19 117 GLN A N 1
ATOM 904 C CA . GLN A 1 117 ? -20.072 -10.225 10.825 1.00 97.19 117 GLN A CA 1
ATOM 905 C C . GLN A 1 117 ? -19.862 -9.495 12.173 1.00 97.19 117 GLN A C 1
ATOM 907 O O . GLN A 1 117 ? -20.799 -9.300 12.948 1.00 97.19 117 GLN A O 1
ATOM 912 N N . ALA A 1 118 ? -18.626 -9.082 12.459 1.00 96.38 118 ALA A N 1
ATOM 913 C CA . ALA A 1 118 ? -18.211 -8.417 13.692 1.00 96.38 118 ALA A CA 1
ATOM 914 C C . ALA A 1 118 ? -16.954 -7.555 13.440 1.00 96.38 118 ALA A C 1
ATOM 916 O O . ALA A 1 118 ? -16.207 -7.834 12.505 1.00 96.38 118 ALA A O 1
ATOM 917 N N . PRO A 1 119 ? -16.679 -6.523 14.265 1.00 96.12 119 PRO A N 1
ATOM 918 C CA . PRO A 1 119 ? -15.496 -5.666 14.096 1.00 96.12 119 PRO A CA 1
ATOM 919 C C . PRO A 1 119 ? -14.169 -6.348 14.485 1.00 96.12 119 PRO A C 1
ATOM 921 O O . PRO A 1 119 ? -13.098 -5.789 14.244 1.00 96.12 119 PRO A O 1
ATOM 924 N N . ALA A 1 120 ? -14.231 -7.522 15.119 1.00 97.19 120 ALA A N 1
ATOM 925 C CA . ALA A 1 120 ? -13.084 -8.320 15.532 1.00 97.19 120 ALA A CA 1
ATOM 926 C C . ALA A 1 120 ? -13.435 -9.818 15.534 1.00 97.19 120 ALA A C 1
ATOM 928 O O . ALA A 1 120 ? -14.610 -10.173 15.655 1.00 97.19 120 ALA A O 1
ATOM 929 N N . ALA A 1 121 ? -12.426 -10.683 15.425 1.00 98.00 121 ALA A N 1
ATOM 930 C CA . ALA A 1 121 ? -12.583 -12.142 15.415 1.00 98.00 121 ALA A CA 1
ATOM 931 C C . ALA A 1 121 ? -11.416 -12.866 16.098 1.00 98.00 121 ALA A C 1
ATOM 933 O O . ALA A 1 121 ? -10.338 -12.301 16.257 1.00 98.00 121 ALA A O 1
ATOM 934 N N . ASP A 1 122 ? -11.615 -14.131 16.472 1.00 97.75 122 ASP A N 1
ATOM 935 C CA . ASP A 1 122 ? -10.543 -14.979 17.002 1.00 97.75 122 ASP A CA 1
ATOM 936 C C . ASP A 1 122 ? -9.471 -15.253 15.931 1.00 97.75 122 ASP A C 1
ATOM 938 O O . ASP A 1 122 ? -9.792 -15.519 14.768 1.00 97.75 122 ASP A O 1
ATOM 942 N N . ALA A 1 123 ? -8.191 -15.246 16.324 1.00 97.81 123 ALA A N 1
ATOM 943 C CA . ALA A 1 123 ? -7.070 -15.440 15.396 1.00 97.81 123 ALA A CA 1
ATOM 944 C C . ALA A 1 123 ? -7.169 -16.764 14.623 1.00 97.81 123 ALA A C 1
ATOM 946 O O . ALA A 1 123 ? -7.020 -16.777 13.405 1.00 97.81 123 ALA A O 1
ATOM 947 N N . ALA A 1 124 ? -7.493 -17.868 15.305 1.00 97.12 124 ALA A N 1
ATOM 948 C CA . ALA A 1 124 ? -7.633 -19.179 14.670 1.00 97.12 124 ALA A CA 1
ATOM 949 C C . ALA A 1 124 ? -8.712 -19.194 13.572 1.00 97.12 124 ALA A C 1
ATOM 951 O O . ALA A 1 124 ? -8.509 -19.799 12.521 1.00 97.12 124 ALA A O 1
ATOM 952 N N . TYR A 1 125 ? -9.828 -18.489 13.790 1.00 98.00 125 TYR A N 1
ATOM 953 C CA . TYR A 1 125 ? -10.893 -18.376 12.795 1.00 98.00 125 TYR A CA 1
ATOM 954 C C . TYR A 1 125 ? -10.434 -17.556 11.583 1.00 98.00 125 TYR A C 1
ATOM 956 O O . TYR A 1 125 ? -10.664 -17.952 10.444 1.00 98.00 125 TYR A O 1
ATOM 964 N N . LEU A 1 126 ? -9.715 -16.452 11.803 1.00 98.12 126 LEU A N 1
ATOM 965 C CA . LEU A 1 126 ? -9.158 -15.654 10.707 1.00 98.12 126 LEU A CA 1
ATOM 966 C C . LEU A 1 126 ? -8.097 -16.406 9.896 1.00 98.12 126 LEU A C 1
ATOM 968 O O . LEU A 1 126 ? -8.104 -16.291 8.673 1.00 98.12 126 LEU A O 1
ATOM 972 N N . LEU A 1 127 ? -7.231 -17.201 10.533 1.00 97.69 127 LEU A N 1
ATOM 973 C CA . LEU A 1 127 ? -6.263 -18.051 9.826 1.00 97.69 127 LEU A CA 1
ATOM 974 C C . LEU A 1 127 ? -6.965 -19.054 8.910 1.00 97.69 127 LEU A C 1
ATOM 976 O O . LEU A 1 127 ? -6.566 -19.212 7.756 1.00 97.69 127 LEU A O 1
ATOM 980 N N . GLU A 1 128 ? -8.033 -19.689 9.401 1.00 97.56 128 GLU A N 1
ATOM 981 C CA . GLU A 1 128 ? -8.851 -20.591 8.593 1.00 97.56 128 GLU A CA 1
ATOM 982 C C . GLU A 1 128 ? -9.462 -19.849 7.401 1.00 97.56 128 GLU A C 1
ATOM 984 O O . GLU A 1 128 ? -9.315 -20.295 6.264 1.00 97.56 128 GLU A O 1
ATOM 989 N N . LEU A 1 129 ? -10.109 -18.703 7.630 1.00 97.81 129 LEU A N 1
ATOM 990 C CA . LEU A 1 129 ? -10.749 -17.942 6.558 1.00 97.81 129 LEU A CA 1
ATOM 991 C C . LEU A 1 129 ? -9.745 -17.487 5.497 1.00 97.81 129 LEU A C 1
ATOM 993 O O . LEU A 1 129 ? -9.967 -17.720 4.311 1.00 97.81 129 LEU A O 1
ATOM 997 N N . VAL A 1 130 ? -8.643 -16.868 5.917 1.00 97.75 130 VAL A N 1
ATOM 998 C CA . VAL A 1 130 ? -7.624 -16.307 5.021 1.00 97.75 130 VAL A CA 1
ATOM 999 C C . VAL A 1 130 ? -6.888 -17.399 4.250 1.00 97.75 130 VAL A C 1
ATOM 1001 O O . VAL A 1 130 ? -6.594 -17.213 3.070 1.00 97.75 130 VAL A O 1
ATOM 1004 N N . GLY A 1 131 ? -6.658 -18.565 4.861 1.00 97.19 131 GLY A N 1
ATOM 1005 C CA . GLY A 1 131 ? -6.101 -19.731 4.172 1.00 97.19 131 GLY A CA 1
ATOM 1006 C C . GLY A 1 131 ? -6.980 -20.257 3.028 1.00 97.19 131 GLY A C 1
ATOM 1007 O O . GLY A 1 131 ? -6.481 -20.983 2.171 1.00 97.19 131 GLY A O 1
ATOM 1008 N N . HIS A 1 132 ? -8.261 -19.873 2.977 1.00 97.31 132 HIS A N 1
ATOM 1009 C CA . HIS A 1 132 ? -9.222 -20.270 1.943 1.00 97.31 132 HIS A CA 1
ATOM 1010 C C . HIS A 1 132 ? -9.621 -19.137 0.982 1.00 97.31 132 HIS A C 1
ATOM 1012 O O . HIS A 1 132 ? -10.477 -19.356 0.125 1.00 97.31 132 HIS A O 1
ATOM 1018 N N . ILE A 1 133 ? -9.030 -17.945 1.101 1.00 95.75 133 ILE A N 1
ATOM 1019 C CA . ILE A 1 133 ? -9.284 -16.823 0.189 1.00 95.75 133 ILE A CA 1
ATOM 1020 C C . ILE A 1 133 ? -8.216 -16.808 -0.902 1.00 95.75 133 ILE A C 1
ATOM 1022 O O . ILE A 1 133 ? -7.022 -16.753 -0.605 1.00 95.75 133 ILE A O 1
ATOM 1026 N N . SER A 1 134 ? -8.656 -16.830 -2.160 1.00 95.56 134 SER A N 1
ATOM 1027 C CA . SER A 1 134 ? -7.791 -16.624 -3.325 1.00 95.56 134 SER A CA 1
ATOM 1028 C C . SER A 1 134 ? -7.783 -15.157 -3.751 1.00 95.56 134 SER A C 1
ATOM 1030 O O . SER A 1 134 ? -8.805 -14.476 -3.667 1.00 95.56 134 SER A O 1
ATOM 1032 N N . SER A 1 135 ? -6.645 -14.691 -4.257 1.00 94.19 135 SER A N 1
ATOM 1033 C CA . SER A 1 135 ? -6.489 -13.400 -4.931 1.00 94.19 135 SER A CA 1
ATOM 1034 C C . SER A 1 135 ? -5.954 -13.601 -6.354 1.00 94.19 135 SER A C 1
ATOM 1036 O O . SER A 1 135 ? -5.843 -14.730 -6.830 1.00 94.19 135 SER A O 1
ATOM 1038 N N . ALA A 1 136 ? -5.644 -12.509 -7.058 1.00 90.06 136 ALA A N 1
ATOM 1039 C CA . ALA A 1 136 ? -5.029 -12.583 -8.380 1.00 90.06 136 ALA A CA 1
ATOM 1040 C C . ALA A 1 136 ? -3.614 -13.194 -8.345 1.00 90.06 136 ALA A C 1
ATOM 1042 O O . ALA A 1 136 ? -3.226 -13.846 -9.312 1.00 90.06 136 ALA A O 1
ATOM 1043 N N . SER A 1 137 ? -2.859 -13.001 -7.255 1.00 91.75 137 SER A N 1
ATOM 1044 C CA . SER A 1 137 ? -1.500 -13.542 -7.099 1.00 91.75 137 SER A CA 1
ATOM 1045 C C . SER A 1 137 ? -1.373 -14.681 -6.080 1.00 91.75 137 SER A C 1
ATOM 1047 O O . SER A 1 137 ? -0.318 -15.311 -6.003 1.00 91.75 137 SER A O 1
ATOM 1049 N N . VAL A 1 138 ? -2.421 -14.973 -5.301 1.00 93.88 138 VAL A N 1
ATOM 1050 C CA . VAL A 1 138 ? -2.390 -15.984 -4.235 1.00 93.88 138 VAL A CA 1
ATOM 1051 C C . VAL A 1 138 ? -3.478 -17.036 -4.441 1.00 93.88 138 VAL A C 1
ATOM 1053 O O . VAL A 1 138 ? -4.669 -16.753 -4.317 1.00 93.88 138 VAL A O 1
ATOM 1056 N N . ASP A 1 139 ? -3.063 -18.283 -4.661 1.00 94.31 139 ASP A N 1
ATOM 1057 C CA . ASP A 1 139 ? -3.970 -19.429 -4.745 1.00 94.31 139 ASP A CA 1
ATOM 1058 C C . ASP A 1 139 ? -4.402 -19.933 -3.357 1.00 94.31 139 ASP A C 1
ATOM 1060 O O . ASP A 1 139 ? -3.637 -19.917 -2.388 1.00 94.31 139 ASP A O 1
ATOM 1064 N N . ALA A 1 140 ? -5.633 -20.445 -3.273 1.00 93.06 140 ALA A N 1
ATOM 1065 C CA . ALA A 1 140 ? -6.169 -21.106 -2.083 1.00 93.06 140 ALA A CA 1
ATOM 1066 C C . ALA A 1 140 ? -6.808 -22.462 -2.455 1.00 93.06 140 ALA A C 1
ATOM 1068 O O . ALA A 1 140 ? -7.248 -22.634 -3.594 1.00 93.06 140 ALA A O 1
ATOM 1069 N N . PRO A 1 141 ? -6.895 -23.436 -1.526 1.00 96.00 141 PRO A N 1
ATOM 1070 C CA . PRO A 1 141 ? -6.487 -23.365 -0.122 1.00 96.00 141 PRO A CA 1
ATOM 1071 C C . PRO A 1 141 ? -4.966 -23.419 0.064 1.00 96.00 141 PRO A C 1
ATOM 1073 O O . PRO A 1 141 ? -4.269 -24.147 -0.642 1.00 96.00 141 PRO A O 1
ATOM 1076 N N . ARG A 1 142 ? -4.457 -22.691 1.059 1.00 95.06 142 ARG A N 1
ATOM 1077 C CA . ARG A 1 142 ? -3.034 -22.662 1.426 1.00 95.06 142 ARG A CA 1
ATOM 1078 C C . ARG A 1 142 ? -2.844 -22.692 2.938 1.00 95.06 142 ARG A C 1
ATOM 1080 O O . ARG A 1 142 ? -3.719 -22.282 3.696 1.00 95.06 142 ARG A O 1
ATOM 1087 N N . GLN A 1 143 ? -1.671 -23.144 3.365 1.00 93.12 143 GLN A N 1
ATOM 1088 C CA . GLN A 1 143 ? -1.218 -22.973 4.744 1.00 93.12 143 GLN A CA 1
ATOM 1089 C C . GLN A 1 143 ? -0.432 -21.668 4.851 1.00 93.12 143 GLN A C 1
ATOM 1091 O O . GLN A 1 143 ? 0.377 -21.355 3.975 1.00 93.12 143 GLN A O 1
ATOM 1096 N N . LEU A 1 144 ? -0.696 -20.896 5.902 1.00 94.19 144 LEU A N 1
ATOM 1097 C CA . LEU A 1 144 ? 0.022 -19.655 6.160 1.00 94.19 144 LEU A CA 1
ATOM 1098 C C . LEU A 1 144 ? 1.377 -19.978 6.815 1.00 94.19 144 LEU A C 1
ATOM 1100 O O . LEU A 1 144 ? 1.459 -20.897 7.626 1.00 94.19 144 LEU A O 1
ATOM 1104 N N . PRO A 1 145 ? 2.456 -19.250 6.481 1.00 93.62 145 PRO A N 1
ATOM 1105 C CA . PRO A 1 145 ? 3.732 -19.391 7.172 1.00 93.62 145 PRO A CA 1
ATOM 1106 C C . PRO A 1 145 ? 3.598 -19.192 8.687 1.00 93.62 145 PRO A C 1
ATOM 1108 O O . PRO A 1 145 ? 2.865 -18.310 9.139 1.00 93.62 145 PRO A O 1
ATOM 1111 N N . PHE A 1 146 ? 4.384 -19.942 9.463 1.00 93.38 146 PHE A N 1
ATOM 1112 C CA . PHE A 1 146 ? 4.369 -19.902 10.932 1.00 93.38 146 PHE A CA 1
ATOM 1113 C C . PHE A 1 146 ? 4.525 -18.482 11.502 1.00 93.38 146 PHE A C 1
ATOM 1115 O O . PHE A 1 146 ? 3.852 -18.121 12.467 1.00 93.38 146 PHE A O 1
ATOM 1122 N N . GLY A 1 147 ? 5.362 -17.645 10.879 1.00 92.44 147 GLY A N 1
ATOM 1123 C CA . GLY A 1 147 ? 5.520 -16.243 11.269 1.00 92.44 147 GLY A CA 1
ATOM 1124 C C . GLY A 1 147 ? 4.220 -15.429 11.194 1.00 92.44 147 GLY A C 1
ATOM 1125 O O . GLY A 1 147 ? 3.942 -14.646 12.101 1.00 92.44 147 GLY A O 1
ATOM 1126 N N . LEU A 1 148 ? 3.386 -15.644 10.167 1.00 94.62 148 LEU A N 1
ATOM 1127 C CA . LEU A 1 148 ? 2.082 -14.978 10.047 1.00 94.62 148 LEU A CA 1
ATOM 1128 C C . LEU A 1 148 ? 1.081 -15.505 11.072 1.00 94.62 148 LEU A C 1
ATOM 1130 O O . LEU A 1 148 ? 0.347 -14.709 11.656 1.00 94.62 148 LEU A O 1
ATOM 1134 N N . GLU A 1 149 ? 1.060 -16.815 11.318 1.00 95.94 149 GLU A N 1
ATOM 1135 C CA . GLU A 1 149 ? 0.197 -17.411 12.343 1.00 95.94 149 GLU A CA 1
ATOM 1136 C C . GLU A 1 149 ? 0.509 -16.838 13.727 1.00 95.94 149 GLU A C 1
ATOM 1138 O O . GLU A 1 149 ? -0.377 -16.327 14.416 1.00 95.94 149 GLU A O 1
ATOM 1143 N N . ARG A 1 150 ? 1.795 -16.843 14.096 1.00 95.06 150 ARG A N 1
ATOM 1144 C CA . ARG A 1 150 ? 2.273 -16.292 15.363 1.00 95.06 150 ARG A CA 1
ATOM 1145 C C . ARG A 1 150 ? 1.937 -14.813 15.494 1.00 95.06 150 ARG A C 1
ATOM 1147 O O . ARG A 1 150 ? 1.432 -14.396 16.530 1.00 95.06 150 ARG A O 1
ATOM 1154 N N . ARG A 1 151 ? 2.160 -14.027 14.438 1.00 93.25 151 ARG A N 1
ATOM 1155 C CA . ARG A 1 151 ? 1.888 -12.589 14.471 1.00 93.25 151 ARG A CA 1
ATOM 1156 C C . ARG A 1 151 ? 0.405 -12.288 14.667 1.00 93.25 151 ARG A C 1
ATOM 1158 O O . ARG A 1 151 ? 0.074 -11.366 15.406 1.00 93.25 151 ARG A O 1
ATOM 1165 N N . LEU A 1 152 ? -0.485 -13.049 14.032 1.00 96.31 152 LEU A N 1
ATOM 1166 C CA . LEU A 1 152 ? -1.921 -12.861 14.225 1.00 96.31 152 LEU A CA 1
ATOM 1167 C C . LEU A 1 152 ? -2.344 -13.196 15.660 1.00 96.31 152 LEU A C 1
ATOM 1169 O O . LEU A 1 152 ? -3.178 -12.496 16.234 1.00 96.31 152 LEU A O 1
ATOM 1173 N N . GLN A 1 153 ? -1.729 -14.226 16.247 1.00 96.81 153 GLN A N 1
ATOM 1174 C CA . GLN A 1 153 ? -1.937 -14.572 17.648 1.00 96.81 153 GLN A CA 1
ATOM 1175 C C . GLN A 1 153 ? -1.442 -13.465 18.587 1.00 96.81 153 GLN A C 1
ATOM 1177 O O . GLN A 1 153 ? -2.172 -13.087 19.498 1.00 96.81 153 GLN A O 1
ATOM 1182 N N . ASP A 1 154 ? -0.272 -12.875 18.326 1.00 94.75 154 ASP A N 1
ATOM 1183 C CA . ASP A 1 154 ? 0.231 -11.746 19.116 1.00 94.75 154 ASP A CA 1
ATOM 1184 C C . ASP A 1 154 ? -0.758 -10.563 19.077 1.00 94.75 154 ASP A C 1
ATOM 1186 O O . 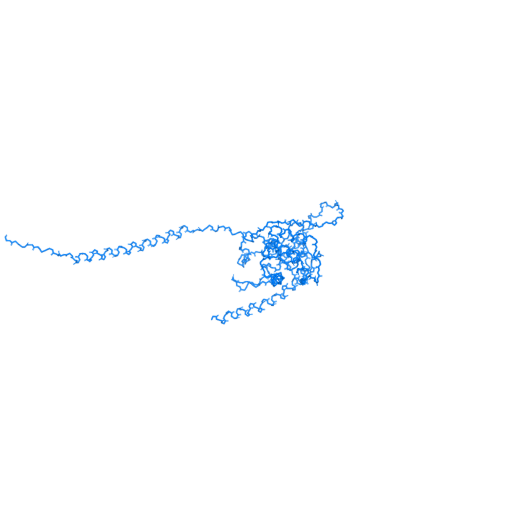ASP A 1 154 ? -1.068 -9.967 20.110 1.00 94.75 154 ASP A O 1
ATOM 1190 N N . ILE A 1 155 ? -1.311 -10.237 17.899 1.00 95.31 155 ILE A N 1
ATOM 1191 C CA . ILE A 1 155 ? -2.326 -9.176 17.763 1.00 95.31 155 ILE A CA 1
ATOM 1192 C C . ILE A 1 155 ? -3.552 -9.490 18.629 1.00 95.31 155 ILE A C 1
ATOM 1194 O O . ILE A 1 155 ? -4.055 -8.594 19.311 1.00 95.31 155 ILE A O 1
ATOM 1198 N N . ALA A 1 156 ? -4.014 -10.742 18.630 1.00 96.69 156 ALA A N 1
ATOM 1199 C CA . ALA A 1 156 ? -5.138 -11.174 19.452 1.00 96.69 156 ALA A CA 1
ATOM 1200 C C . ALA A 1 156 ? -4.836 -11.050 20.952 1.00 96.69 156 ALA A C 1
ATOM 1202 O O . ALA A 1 156 ? -5.644 -10.497 21.699 1.00 96.69 156 ALA A O 1
ATOM 1203 N N . ASP A 1 157 ? -3.660 -11.498 21.392 1.00 95.50 157 ASP A N 1
ATOM 1204 C CA . ASP A 1 157 ? -3.240 -11.462 22.797 1.00 95.50 157 ASP A CA 1
ATOM 1205 C C . ASP A 1 157 ? -3.188 -10.022 23.334 1.00 95.50 157 ASP A C 1
ATOM 1207 O O . ASP A 1 157 ? -3.625 -9.747 24.456 1.00 95.50 157 ASP A O 1
ATOM 1211 N N . HIS A 1 158 ? -2.747 -9.073 22.503 1.00 92.44 158 HIS A N 1
ATOM 1212 C CA . HIS A 1 158 ? -2.763 -7.644 22.820 1.00 92.44 158 HIS A CA 1
ATOM 1213 C C . HIS A 1 158 ? -4.176 -7.026 22.870 1.00 92.44 158 HIS A C 1
ATOM 1215 O O . HIS A 1 158 ? -4.358 -5.977 23.489 1.00 92.44 158 HIS A O 1
ATOM 1221 N N . ASN A 1 159 ? -5.178 -7.670 22.266 1.00 93.38 159 ASN A N 1
ATOM 1222 C CA . ASN A 1 159 ? -6.544 -7.161 22.096 1.00 93.38 159 ASN A CA 1
ATOM 1223 C C . ASN A 1 159 ? -7.603 -8.069 22.753 1.00 93.38 159 ASN A C 1
ATOM 1225 O O . ASN A 1 159 ? -8.722 -8.222 22.264 1.00 93.38 159 ASN A O 1
ATOM 1229 N N . GLY A 1 160 ? -7.270 -8.668 23.901 1.00 92.75 160 GLY A N 1
ATOM 1230 C CA . GLY A 1 160 ? -8.234 -9.429 24.704 1.00 92.75 160 GLY A CA 1
ATOM 1231 C C . GLY A 1 160 ? -8.667 -10.757 24.076 1.00 92.75 160 GLY A C 1
ATOM 1232 O O . GLY A 1 160 ? -9.770 -11.226 24.347 1.00 92.75 160 GLY A O 1
ATOM 1233 N N . GLY A 1 161 ? -7.807 -11.354 23.250 1.00 94.62 161 GLY A N 1
ATOM 1234 C CA . GLY A 1 161 ? -8.035 -12.619 22.552 1.00 94.62 161 GLY A CA 1
ATOM 1235 C C . GLY A 1 161 ? -8.666 -12.475 21.165 1.00 94.62 161 GLY A C 1
ATOM 1236 O O . GLY A 1 161 ? -8.863 -13.483 20.496 1.00 94.62 161 GLY A O 1
ATOM 1237 N N . GLN A 1 162 ? -8.956 -11.252 20.709 1.00 97.25 162 GLN A N 1
ATOM 1238 C CA . GLN A 1 162 ? -9.569 -10.997 19.404 1.00 97.25 162 GLN A CA 1
ATOM 1239 C C . GLN A 1 162 ? -8.705 -10.081 18.545 1.00 97.25 162 GLN A C 1
ATOM 1241 O O . GLN A 1 162 ? -8.021 -9.205 19.052 1.00 97.25 162 GLN A O 1
ATOM 1246 N N . VAL A 1 163 ? -8.776 -10.237 17.231 1.00 97.81 163 VAL A N 1
ATOM 1247 C CA . VAL A 1 163 ? -8.081 -9.406 16.247 1.00 97.81 163 VAL A CA 1
ATOM 1248 C C . VAL A 1 163 ? -9.057 -8.373 15.677 1.00 97.81 163 VAL A C 1
ATOM 1250 O O . VAL A 1 163 ? -10.027 -8.772 15.026 1.00 97.81 163 VAL A O 1
ATOM 1253 N N . PRO A 1 164 ? -8.834 -7.061 15.878 1.00 96.94 164 PRO A N 1
ATOM 1254 C CA . PRO A 1 164 ? -9.639 -6.014 15.247 1.00 96.94 164 PRO A CA 1
ATOM 1255 C C . PRO A 1 164 ? -9.399 -5.951 13.730 1.00 96.94 164 PRO A C 1
ATOM 1257 O O . PRO A 1 164 ? -8.269 -5.737 13.295 1.00 96.94 164 PRO A O 1
ATOM 1260 N N . LEU A 1 165 ? -10.455 -6.065 12.915 1.00 96.44 165 LEU A N 1
ATOM 1261 C CA . LEU A 1 165 ? -10.333 -6.148 11.445 1.00 96.44 165 LEU A CA 1
ATOM 1262 C C . LEU A 1 165 ? -9.929 -4.834 10.765 1.00 96.44 165 LEU A C 1
ATOM 1264 O O . LEU A 1 165 ? -9.447 -4.834 9.639 1.00 96.44 165 LEU A O 1
ATOM 1268 N N . HIS A 1 166 ? -10.115 -3.705 11.443 1.00 93.50 166 HIS A N 1
ATOM 1269 C CA . HIS A 1 166 ? -9.767 -2.377 10.924 1.00 93.50 166 HIS A CA 1
ATOM 1270 C C . HIS A 1 166 ? -8.578 -1.749 11.662 1.00 93.50 166 HIS A C 1
ATOM 1272 O O . HIS A 1 166 ? -8.371 -0.537 11.594 1.00 93.50 166 HIS A O 1
ATOM 1278 N N . GLY A 1 167 ? -7.828 -2.557 12.417 1.00 91.69 167 GLY A N 1
ATOM 1279 C CA . GLY A 1 167 ? -6.613 -2.121 13.099 1.00 91.69 167 GLY A CA 1
ATOM 1280 C C . GLY A 1 167 ? -5.436 -1.985 12.136 1.00 91.69 167 GLY A C 1
ATOM 1281 O O . GLY A 1 167 ? -5.362 -2.680 11.117 1.00 91.69 167 GLY A O 1
ATOM 1282 N N . ARG A 1 168 ? -4.470 -1.128 12.487 1.00 92.00 168 ARG A N 1
ATOM 1283 C CA . ARG A 1 168 ? -3.239 -0.962 11.704 1.00 92.00 168 ARG A CA 1
ATOM 1284 C C . ARG A 1 168 ? -2.476 -2.280 11.644 1.00 92.00 168 ARG A C 1
ATOM 1286 O O . ARG A 1 168 ? -1.960 -2.631 10.590 1.00 92.00 168 ARG A O 1
ATOM 1293 N N . LEU A 1 169 ? -2.420 -3.011 12.760 1.00 93.31 169 LEU A N 1
ATOM 1294 C CA . LEU A 1 169 ? -1.682 -4.270 12.852 1.00 93.31 169 LEU A CA 1
ATOM 1295 C C . LEU A 1 169 ? -2.291 -5.365 11.978 1.00 93.31 169 LEU A C 1
ATOM 1297 O O . LEU A 1 169 ? -1.553 -6.131 11.363 1.00 93.31 169 LEU A O 1
ATOM 1301 N N . PHE A 1 170 ? -3.621 -5.425 11.886 1.00 96.00 170 PHE A N 1
ATOM 1302 C CA . PHE A 1 170 ? -4.287 -6.377 11.002 1.00 96.00 170 PHE A CA 1
ATOM 1303 C C . PHE A 1 170 ? -4.104 -6.008 9.527 1.00 96.00 170 PHE A C 1
ATOM 1305 O O . PHE A 1 170 ? -3.822 -6.885 8.716 1.00 96.00 170 PHE A O 1
ATOM 1312 N N . ALA A 1 171 ? -4.177 -4.719 9.178 1.00 95.56 171 ALA A N 1
ATOM 1313 C CA . ALA A 1 171 ? -3.852 -4.261 7.826 1.00 95.56 171 ALA A CA 1
ATOM 1314 C C . ALA A 1 171 ? -2.396 -4.591 7.449 1.00 95.56 171 ALA A C 1
ATOM 1316 O O . ALA A 1 171 ? -2.119 -5.030 6.335 1.00 95.56 171 ALA A O 1
ATOM 1317 N N . GLU A 1 172 ? -1.468 -4.436 8.397 1.00 94.56 172 GLU A N 1
ATOM 1318 C CA . GLU A 1 172 ? -0.072 -4.835 8.229 1.00 94.56 172 GLU A CA 1
ATOM 1319 C C . GLU A 1 172 ? 0.031 -6.343 8.006 1.00 94.56 172 GLU A C 1
ATOM 1321 O O . GLU A 1 172 ? 0.659 -6.779 7.054 1.00 94.56 172 GLU A O 1
ATOM 1326 N N . TRP A 1 173 ? -0.646 -7.148 8.822 1.00 96.50 173 TRP A N 1
ATOM 1327 C CA . TRP A 1 173 ? -0.684 -8.598 8.654 1.00 96.50 173 TRP A CA 1
ATOM 1328 C C . TRP A 1 173 ? -1.245 -9.016 7.283 1.00 96.50 173 TRP A C 1
ATOM 1330 O O . TRP A 1 173 ? -0.647 -9.854 6.607 1.00 96.50 173 TRP A O 1
ATOM 1340 N N . MET A 1 174 ? -2.325 -8.375 6.824 1.00 97.69 174 MET A N 1
ATOM 1341 C CA . MET A 1 174 ? -2.904 -8.589 5.493 1.00 97.69 174 MET A CA 1
ATOM 1342 C C . MET A 1 174 ? -1.929 -8.231 4.365 1.00 97.69 174 MET A C 1
ATOM 1344 O O . MET A 1 174 ? -1.888 -8.955 3.375 1.00 97.69 174 MET A O 1
ATOM 1348 N N . HIS A 1 175 ? -1.104 -7.184 4.516 1.00 96.19 175 HIS A N 1
ATOM 1349 C CA . HIS A 1 175 ? -0.041 -6.858 3.552 1.00 96.19 175 HIS A CA 1
ATOM 1350 C C . HIS A 1 175 ? 0.921 -8.028 3.350 1.00 96.19 175 HIS A C 1
ATOM 1352 O O . HIS A 1 175 ? 1.279 -8.326 2.222 1.00 96.19 175 HIS A O 1
ATOM 1358 N N . TYR A 1 176 ? 1.321 -8.736 4.405 1.00 95.25 176 TYR A N 1
ATOM 1359 C CA . TYR A 1 176 ? 2.223 -9.881 4.242 1.00 95.25 176 TYR A CA 1
ATOM 1360 C C . TYR A 1 176 ? 1.494 -11.174 3.857 1.00 95.25 176 TYR A C 1
ATOM 1362 O O . TYR A 1 176 ? 2.101 -12.061 3.260 1.00 95.25 176 TYR A O 1
ATOM 1370 N N . ALA A 1 177 ? 0.201 -11.296 4.166 1.00 96.50 177 ALA A N 1
ATOM 1371 C CA . ALA A 1 177 ? -0.611 -12.417 3.703 1.00 96.50 177 ALA A CA 1
ATOM 1372 C C . ALA A 1 177 ? -0.938 -12.326 2.200 1.00 96.50 177 ALA A C 1
ATOM 1374 O O . ALA A 1 177 ? -1.032 -13.374 1.560 1.00 96.50 177 ALA A O 1
ATOM 1375 N N . PHE A 1 178 ? -1.101 -11.111 1.662 1.00 97.44 178 PHE A N 1
ATOM 1376 C CA . PHE A 1 178 ? -1.447 -10.806 0.267 1.00 97.44 178 PHE A CA 1
ATOM 1377 C C . PHE A 1 178 ? -0.584 -9.643 -0.266 1.00 97.44 178 PHE A C 1
ATOM 1379 O O . PHE A 1 178 ? -1.060 -8.506 -0.373 1.00 97.44 178 PHE A O 1
ATOM 1386 N N . PRO A 1 179 ? 0.699 -9.901 -0.573 1.00 96.12 179 PRO A N 1
ATOM 1387 C CA . PRO A 1 179 ? 1.699 -8.860 -0.833 1.00 96.12 179 PRO A CA 1
ATOM 1388 C C . PRO A 1 179 ? 1.422 -7.968 -2.047 1.00 96.12 179 PRO A C 1
ATOM 1390 O O . PRO A 1 179 ? 1.782 -6.787 -2.037 1.00 96.12 179 PRO A O 1
ATOM 1393 N N . HIS A 1 180 ? 0.760 -8.494 -3.079 1.00 96.69 180 HIS A N 1
ATOM 1394 C CA . HIS A 1 180 ? 0.445 -7.737 -4.295 1.00 96.69 180 HIS A CA 1
ATOM 1395 C C . HIS A 1 180 ? -0.905 -7.022 -4.239 1.00 96.69 180 HIS A C 1
ATOM 1397 O O . HIS A 1 180 ? -1.136 -6.114 -5.034 1.00 96.69 180 HIS A O 1
ATOM 1403 N N . GLU A 1 181 ? -1.792 -7.406 -3.320 1.00 96.62 181 GLU A N 1
ATOM 1404 C CA . GLU A 1 181 ? -3.127 -6.813 -3.184 1.00 96.62 181 GLU A CA 1
ATOM 1405 C C . GLU A 1 181 ? -3.196 -5.782 -2.060 1.00 96.62 181 GLU A C 1
ATOM 1407 O O . GLU A 1 181 ? -3.843 -4.744 -2.211 1.00 96.62 181 GLU A O 1
ATOM 1412 N N . CYS A 1 182 ? -2.566 -6.072 -0.920 1.00 96.94 182 CYS A N 1
ATOM 1413 C CA . CYS A 1 182 ? -2.736 -5.300 0.302 1.00 96.94 182 CYS A CA 1
ATOM 1414 C C . CYS A 1 182 ? -1.601 -4.301 0.519 1.00 96.94 182 CYS A C 1
ATOM 1416 O O . CYS A 1 182 ? -0.448 -4.709 0.620 1.00 96.94 182 CYS A O 1
ATOM 1418 N N . PRO A 1 183 ? -1.884 -2.986 0.616 1.00 95.75 183 PRO A N 1
ATOM 1419 C CA . PRO A 1 183 ? -0.854 -1.990 0.872 1.00 95.75 183 PRO A CA 1
ATOM 1420 C C . PRO A 1 183 ? -0.367 -2.063 2.321 1.00 95.75 183 PRO A C 1
ATOM 1422 O O . PRO A 1 183 ? -1.141 -2.264 3.256 1.00 95.75 183 PRO A O 1
ATOM 1425 N N . TYR A 1 184 ? 0.926 -1.824 2.520 1.00 93.88 184 TYR A N 1
ATOM 1426 C CA . TYR A 1 184 ? 1.509 -1.676 3.844 1.00 93.88 184 TYR A CA 1
ATOM 1427 C C . TYR A 1 184 ? 0.963 -0.405 4.517 1.00 93.88 184 TYR A C 1
ATOM 1429 O O . TYR A 1 184 ? 1.028 0.678 3.918 1.00 93.88 184 TYR A O 1
ATOM 1437 N N . PRO A 1 185 ? 0.446 -0.487 5.755 1.00 91.31 185 PRO A N 1
ATOM 1438 C CA . PRO A 1 185 ? -0.157 0.654 6.422 1.00 91.31 185 PRO A CA 1
ATOM 1439 C C . PRO A 1 185 ? 0.911 1.665 6.842 1.00 91.31 185 PRO A C 1
ATOM 1441 O O . PRO A 1 185 ? 1.679 1.448 7.779 1.00 91.31 185 PRO A O 1
ATOM 1444 N N . LYS A 1 186 ? 0.922 2.824 6.183 1.00 82.88 186 LYS A N 1
ATOM 1445 C CA . LYS A 1 186 ? 1.744 3.961 6.594 1.00 82.88 186 LYS A CA 1
ATOM 1446 C C . LYS A 1 186 ? 0.971 4.892 7.528 1.00 82.88 186 LYS A C 1
ATOM 1448 O O . LYS A 1 186 ? -0.198 5.207 7.302 1.00 82.88 186 LYS A O 1
ATOM 1453 N N . VAL A 1 187 ? 1.655 5.367 8.566 1.00 75.25 187 VAL A N 1
ATOM 1454 C CA . VAL A 1 187 ? 1.188 6.479 9.399 1.00 75.25 187 VAL A CA 1
ATOM 1455 C C . VAL A 1 187 ? 1.642 7.780 8.748 1.00 75.25 187 VAL A C 1
ATOM 1457 O O . VAL A 1 187 ? 2.841 8.043 8.628 1.00 75.25 187 VAL A O 1
ATOM 1460 N N . PHE A 1 188 ? 0.689 8.591 8.300 1.00 73.50 188 PHE A N 1
ATOM 1461 C CA . PHE A 1 188 ? 0.978 9.887 7.706 1.00 73.50 188 PHE A CA 1
ATOM 1462 C C . PHE A 1 188 ? 1.052 10.954 8.797 1.00 73.50 188 PHE A C 1
ATOM 1464 O O . PHE A 1 188 ? 0.185 11.058 9.664 1.00 73.50 188 PHE A O 1
ATOM 1471 N N . GLN A 1 189 ? 2.086 11.792 8.739 1.00 68.81 189 GLN A N 1
ATOM 1472 C CA . GLN A 1 189 ? 2.195 12.937 9.646 1.00 68.81 189 GLN A CA 1
ATOM 1473 C C . GLN A 1 189 ? 1.192 14.042 9.293 1.00 68.81 189 GLN A C 1
ATOM 1475 O O . GLN A 1 189 ? 0.738 14.762 10.176 1.00 68.81 189 GLN A O 1
ATOM 1480 N N . GLU A 1 190 ? 0.824 14.166 8.015 1.00 73.06 190 GLU A N 1
ATOM 1481 C CA . GLU A 1 190 ? -0.097 15.189 7.526 1.00 73.06 190 GLU A CA 1
ATOM 1482 C C . GLU A 1 190 ? -1.244 14.555 6.735 1.00 73.06 190 GLU A C 1
ATOM 1484 O O . GLU A 1 190 ? -1.025 13.923 5.704 1.00 73.06 190 GLU A O 1
ATOM 1489 N N . SER A 1 191 ? -2.489 14.796 7.157 1.00 75.44 191 SER A N 1
ATOM 1490 C CA . SER A 1 191 ? -3.686 14.312 6.447 1.00 75.44 191 SER A CA 1
ATOM 1491 C C . SER A 1 191 ? -3.849 14.912 5.046 1.00 75.44 191 SER A C 1
ATOM 1493 O O . SER A 1 191 ? -4.512 14.325 4.196 1.00 75.44 191 SER A O 1
ATOM 1495 N N . LYS A 1 192 ? -3.204 16.054 4.770 1.00 80.31 192 LYS A N 1
ATOM 1496 C CA . LYS A 1 192 ? -3.207 16.708 3.451 1.00 80.31 192 LYS A CA 1
ATOM 1497 C C . LYS A 1 192 ? -2.613 15.838 2.347 1.00 80.31 192 LYS A C 1
ATOM 1499 O O . LYS A 1 192 ? -2.990 16.010 1.199 1.00 80.31 192 LYS A O 1
ATOM 1504 N N . ILE A 1 193 ? -1.737 14.893 2.692 1.00 81.81 193 ILE A N 1
ATOM 1505 C CA . ILE A 1 193 ? -1.168 13.912 1.755 1.00 81.81 193 ILE A CA 1
ATOM 1506 C C . ILE A 1 193 ? -2.283 13.110 1.059 1.00 81.81 193 ILE A C 1
ATOM 1508 O O . ILE A 1 193 ? -2.104 12.645 -0.061 1.00 81.81 193 ILE A O 1
ATOM 1512 N N . LEU A 1 194 ? -3.459 12.994 1.678 1.00 77.62 194 LEU A N 1
ATOM 1513 C CA . LEU A 1 194 ? -4.603 12.273 1.126 1.00 77.62 194 LEU A CA 1
ATOM 1514 C C . LEU A 1 194 ? -5.486 13.133 0.203 1.00 77.62 194 LEU A C 1
ATOM 1516 O O . LEU A 1 194 ? -6.499 12.635 -0.283 1.00 77.62 194 LEU A O 1
ATOM 1520 N N . THR A 1 195 ? -5.157 14.413 -0.032 1.00 79.19 195 THR A N 1
ATOM 1521 C CA . THR A 1 195 ? -5.993 15.303 -0.856 1.00 79.19 195 THR A CA 1
ATOM 1522 C C . THR A 1 195 ? -5.395 15.554 -2.243 1.00 79.19 195 THR A C 1
ATOM 1524 O O . THR A 1 195 ? -4.177 15.714 -2.374 1.00 79.19 195 THR A O 1
ATOM 1527 N N . PRO A 1 196 ? -6.227 15.648 -3.300 1.00 80.19 196 PRO A N 1
ATOM 1528 C CA . PRO A 1 196 ? -5.743 15.929 -4.653 1.00 80.19 196 PRO A CA 1
ATOM 1529 C C . PRO A 1 196 ? -4.961 17.247 -4.756 1.00 80.19 196 PRO A C 1
ATOM 1531 O O . PRO A 1 196 ? -3.974 17.340 -5.485 1.00 80.19 196 PRO A O 1
ATOM 1534 N N . GLU A 1 197 ? -5.362 18.277 -4.004 1.00 82.12 197 GLU A N 1
ATOM 1535 C CA . GLU A 1 197 ? -4.733 19.600 -4.067 1.00 82.12 197 GLU A CA 1
ATOM 1536 C C . GLU A 1 197 ? -3.284 19.603 -3.586 1.00 82.12 197 GLU A C 1
ATOM 1538 O O . GLU A 1 197 ? -2.483 20.399 -4.077 1.00 82.12 197 GLU A O 1
ATOM 1543 N N . PHE A 1 198 ? -2.936 18.726 -2.641 1.00 83.75 198 PHE A N 1
ATOM 1544 C CA . PHE A 1 198 ? -1.570 18.613 -2.138 1.00 83.75 198 PHE A CA 1
ATOM 1545 C C . PHE A 1 198 ? -0.595 18.172 -3.236 1.00 83.75 198 PHE A C 1
ATOM 1547 O O . PHE A 1 198 ? 0.540 18.648 -3.287 1.00 83.75 198 PHE A O 1
ATOM 1554 N N . TRP A 1 199 ? -1.056 17.313 -4.145 1.00 85.06 199 TRP A N 1
ATOM 1555 C CA . TRP A 1 199 ? -0.244 16.748 -5.221 1.00 85.06 199 TRP A CA 1
ATO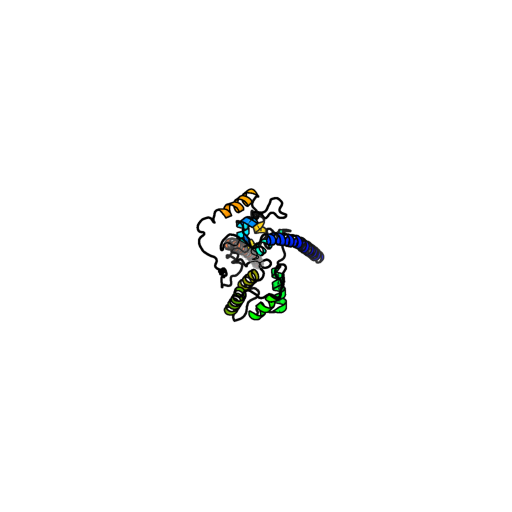M 1556 C C . TRP A 1 199 ? -0.269 17.568 -6.507 1.00 85.06 199 TRP A C 1
ATOM 1558 O O . TRP A 1 199 ? 0.698 17.534 -7.262 1.00 85.06 199 TRP A O 1
ATOM 1568 N N . ALA A 1 200 ? -1.311 18.375 -6.726 1.00 80.38 200 ALA A N 1
ATOM 1569 C CA . ALA A 1 200 ? -1.494 19.160 -7.949 1.00 80.38 200 ALA A CA 1
ATOM 1570 C C . ALA A 1 200 ? -0.322 20.105 -8.292 1.00 80.38 200 ALA A C 1
ATOM 1572 O O . ALA A 1 200 ? -0.159 20.486 -9.449 1.00 80.38 200 ALA A O 1
ATOM 1573 N N . GLN A 1 201 ? 0.477 20.514 -7.299 1.00 78.06 201 GLN A N 1
ATOM 1574 C CA . GLN A 1 201 ? 1.599 21.448 -7.472 1.00 78.06 201 GLN A CA 1
ATOM 1575 C C . GLN A 1 201 ? 2.969 20.829 -7.158 1.00 78.06 201 GLN A C 1
ATOM 1577 O O . GLN A 1 201 ? 3.983 21.525 -7.242 1.00 78.06 201 GLN A O 1
ATOM 1582 N N . LYS A 1 202 ? 3.027 19.545 -6.785 1.00 83.25 202 LYS A N 1
ATOM 1583 C CA . LYS A 1 202 ? 4.285 18.863 -6.465 1.00 83.25 202 LYS A CA 1
ATOM 1584 C C . LYS A 1 202 ? 4.859 18.177 -7.704 1.00 83.25 202 LYS A C 1
ATOM 1586 O O . LYS A 1 202 ? 4.134 17.560 -8.479 1.00 83.25 202 LYS A O 1
ATOM 1591 N N . LYS A 1 203 ? 6.187 18.237 -7.864 1.00 83.25 203 LYS A N 1
ATOM 1592 C CA . LYS A 1 203 ? 6.908 17.404 -8.838 1.00 83.25 203 LYS A CA 1
ATOM 1593 C C . LYS A 1 203 ? 6.851 15.957 -8.338 1.00 83.25 203 LYS A C 1
ATOM 1595 O O . LYS A 1 203 ? 7.568 15.603 -7.408 1.00 83.25 203 LYS A O 1
ATOM 1600 N N . MET A 1 204 ? 5.956 15.156 -8.914 1.00 88.88 204 MET A N 1
ATOM 1601 C CA . MET A 1 204 ? 5.798 13.742 -8.552 1.00 88.88 204 MET A CA 1
ATOM 1602 C C . MET A 1 204 ? 6.743 12.829 -9.331 1.00 88.88 204 MET A C 1
ATOM 1604 O O . MET A 1 204 ? 7.093 11.781 -8.807 1.00 88.88 204 MET A O 1
ATOM 1608 N N . SER A 1 205 ? 7.198 13.234 -10.520 1.00 90.62 205 SER A N 1
ATOM 1609 C CA . SER A 1 205 ? 8.049 12.433 -11.406 1.00 90.62 205 SER A CA 1
ATOM 1610 C C . SER A 1 205 ? 9.428 13.046 -11.643 1.00 90.62 205 SER A C 1
ATOM 1612 O O . SER A 1 205 ? 9.618 14.255 -11.509 1.00 90.62 205 SER A O 1
ATOM 1614 N N . VAL A 1 206 ? 10.388 12.203 -12.003 1.00 93.06 206 VAL A N 1
ATOM 1615 C CA . VAL A 1 206 ? 11.746 12.533 -12.443 1.00 93.06 206 VAL A CA 1
ATOM 1616 C C . VAL A 1 206 ? 11.875 12.333 -13.953 1.00 93.06 206 VAL A C 1
ATOM 1618 O O . VAL A 1 206 ? 11.053 11.658 -14.571 1.00 93.06 206 VAL A O 1
ATOM 1621 N N . ASP A 1 207 ? 12.885 12.948 -14.566 1.00 92.06 207 ASP A N 1
ATOM 1622 C CA . ASP A 1 207 ? 13.154 12.733 -15.990 1.00 92.06 207 ASP A CA 1
ATOM 1623 C C . ASP A 1 207 ? 13.931 11.427 -16.247 1.00 92.06 207 ASP A C 1
ATOM 1625 O O . ASP A 1 207 ? 14.363 10.734 -15.324 1.00 92.06 207 ASP A O 1
ATOM 1629 N N . ALA A 1 208 ? 14.084 11.060 -17.524 1.00 88.75 208 ALA A N 1
ATOM 1630 C CA . ALA A 1 208 ? 14.732 9.809 -17.912 1.00 88.75 208 ALA A CA 1
ATOM 1631 C C . ALA A 1 208 ? 16.212 9.739 -17.498 1.00 88.75 208 ALA A C 1
ATOM 1633 O O . ALA A 1 208 ? 16.696 8.654 -17.186 1.00 88.75 208 ALA A O 1
ATOM 1634 N N . GLN A 1 209 ? 16.920 10.871 -17.479 1.00 88.69 209 GLN A N 1
ATOM 1635 C CA . GLN A 1 209 ? 18.327 10.912 -17.092 1.00 88.69 209 GLN A CA 1
ATOM 1636 C C . GLN A 1 209 ? 18.456 10.715 -15.578 1.00 88.69 209 GLN A C 1
ATOM 1638 O O . GLN A 1 209 ? 19.205 9.847 -15.135 1.00 88.69 209 GLN A O 1
ATOM 1643 N N . GLU A 1 210 ? 17.657 11.448 -14.800 1.00 89.38 210 GLU A N 1
ATOM 1644 C CA . GLU A 1 210 ? 17.574 11.324 -13.342 1.00 89.38 210 GLU A CA 1
ATOM 1645 C C . GLU A 1 210 ? 17.181 9.889 -12.932 1.00 89.38 210 GLU A C 1
ATOM 1647 O O . GLU A 1 210 ? 17.807 9.296 -12.054 1.00 89.38 210 GLU A O 1
ATOM 1652 N N . ARG A 1 211 ? 16.225 9.265 -13.635 1.00 89.44 211 ARG A N 1
ATOM 1653 C CA . ARG A 1 211 ? 15.839 7.855 -13.440 1.00 89.44 211 ARG A CA 1
ATOM 1654 C C . ARG A 1 211 ? 17.024 6.892 -13.593 1.00 89.44 211 ARG A C 1
ATOM 1656 O O . ARG A 1 211 ? 17.241 6.035 -12.734 1.00 89.44 211 ARG A O 1
ATOM 1663 N N . LEU A 1 212 ? 17.794 7.024 -14.675 1.00 87.38 212 LEU A N 1
ATOM 1664 C CA . LEU A 1 212 ? 18.951 6.162 -14.952 1.00 87.38 212 LEU A CA 1
ATOM 1665 C C . LEU A 1 212 ? 20.100 6.398 -13.958 1.00 87.38 212 LEU A C 1
ATOM 1667 O O . LEU A 1 212 ? 20.793 5.457 -13.559 1.00 87.38 212 LEU A O 1
ATOM 1671 N N . GLU A 1 213 ? 20.289 7.637 -13.511 1.00 89.19 213 GLU A N 1
ATOM 1672 C CA . GLU A 1 213 ? 21.249 7.977 -12.457 1.00 89.19 213 GLU A CA 1
ATOM 1673 C C . GLU A 1 213 ? 20.877 7.315 -11.121 1.00 89.19 213 GLU A C 1
ATOM 1675 O O . GLU A 1 213 ? 21.737 6.730 -10.457 1.00 89.19 213 GLU A O 1
ATOM 1680 N N . ILE A 1 214 ? 19.592 7.304 -10.753 1.00 86.25 214 ILE A N 1
ATOM 1681 C CA . ILE A 1 214 ? 19.123 6.607 -9.546 1.00 86.25 214 ILE A CA 1
ATOM 1682 C C . ILE A 1 214 ? 19.309 5.088 -9.688 1.00 86.25 214 ILE A C 1
ATOM 1684 O O . ILE A 1 214 ? 19.814 4.441 -8.770 1.00 86.25 214 ILE A O 1
ATOM 1688 N N . ALA A 1 215 ? 18.971 4.515 -10.848 1.00 85.12 215 ALA A N 1
ATOM 1689 C CA . ALA A 1 215 ? 19.145 3.083 -11.096 1.00 85.12 215 ALA A CA 1
ATOM 1690 C C . ALA A 1 215 ? 20.619 2.637 -11.015 1.00 85.12 215 ALA A C 1
ATOM 1692 O O . ALA A 1 215 ? 20.917 1.562 -10.495 1.00 85.12 215 ALA A O 1
ATOM 1693 N N . SER A 1 216 ? 21.546 3.468 -11.505 1.00 81.06 216 SER A N 1
ATOM 1694 C CA . SER A 1 216 ? 22.986 3.167 -11.524 1.00 81.06 216 SER A CA 1
ATOM 1695 C C . SER A 1 216 ? 23.698 3.441 -10.192 1.00 81.06 216 SER A C 1
ATOM 1697 O O . SER A 1 216 ? 24.613 2.704 -9.828 1.00 81.06 216 SER A O 1
ATOM 1699 N N . SER A 1 217 ? 23.275 4.454 -9.430 1.00 72.06 217 SER A N 1
ATOM 1700 C CA . SER A 1 217 ? 23.874 4.793 -8.127 1.00 72.06 217 SER A CA 1
ATOM 1701 C C . SER A 1 217 ? 23.566 3.772 -7.029 1.00 72.06 217 SER A C 1
ATOM 1703 O O . SER A 1 217 ? 24.416 3.536 -6.172 1.00 72.06 217 SER A O 1
ATOM 1705 N N . ALA A 1 218 ? 22.429 3.074 -7.115 1.00 59.59 218 ALA A N 1
ATOM 1706 C CA . ALA A 1 218 ? 22.088 1.955 -6.232 1.00 59.59 218 ALA A CA 1
ATOM 1707 C C . ALA A 1 218 ? 23.098 0.785 -6.291 1.00 59.59 218 ALA A C 1
ATOM 1709 O O . ALA A 1 218 ? 23.121 -0.060 -5.402 1.00 59.59 218 ALA A O 1
ATOM 1710 N N . VAL A 1 219 ? 23.958 0.724 -7.316 1.00 53.34 219 VAL A N 1
ATOM 1711 C CA . VAL A 1 219 ? 24.978 -0.329 -7.476 1.00 53.34 219 VAL A CA 1
ATOM 1712 C C . VAL A 1 219 ? 26.232 -0.063 -6.624 1.00 53.34 219 VAL A C 1
ATOM 1714 O O . VAL A 1 219 ? 26.955 -1.000 -6.292 1.00 53.34 219 VAL A O 1
ATOM 1717 N N . LEU A 1 220 ? 26.501 1.191 -6.240 1.00 47.72 220 LEU A N 1
ATOM 1718 C CA . LEU A 1 220 ? 27.766 1.585 -5.599 1.00 47.72 220 LEU A CA 1
ATOM 1719 C C . LEU A 1 220 ? 27.771 1.474 -4.065 1.00 47.72 220 LEU A C 1
ATOM 1721 O O . LEU A 1 220 ? 28.841 1.554 -3.467 1.00 47.72 220 LEU A O 1
ATOM 1725 N N . GLU A 1 221 ? 26.624 1.252 -3.421 1.00 46.62 221 GLU A N 1
ATOM 1726 C CA . GLU A 1 221 ? 26.552 1.075 -1.958 1.00 46.62 221 GLU A CA 1
ATOM 1727 C C . GLU A 1 221 ? 26.851 -0.369 -1.503 1.00 46.62 221 GLU A C 1
ATOM 1729 O O . GLU A 1 221 ? 26.991 -0.618 -0.310 1.00 46.62 221 GLU A O 1
ATOM 1734 N N . ASN A 1 222 ? 27.027 -1.321 -2.432 1.00 45.12 222 ASN A N 1
ATOM 1735 C CA . ASN A 1 222 ? 27.071 -2.757 -2.123 1.00 45.12 222 ASN A CA 1
ATOM 1736 C C . ASN A 1 222 ? 28.468 -3.415 -2.213 1.00 45.12 222 ASN A C 1
ATOM 1738 O O . ASN A 1 222 ? 28.561 -4.640 -2.278 1.00 45.12 222 ASN A O 1
ATOM 1742 N N . THR A 1 223 ? 29.566 -2.644 -2.255 1.00 36.66 223 THR A N 1
ATOM 1743 C CA . THR A 1 223 ? 30.937 -3.187 -2.434 1.00 36.66 223 THR A CA 1
ATOM 1744 C C . THR A 1 223 ? 31.847 -3.112 -1.204 1.00 36.66 223 THR A C 1
ATOM 1746 O O . THR A 1 223 ? 33.069 -3.155 -1.346 1.00 36.66 223 THR A O 1
ATOM 1749 N N . THR A 1 224 ? 31.299 -3.042 0.008 1.00 36.31 224 THR A N 1
ATOM 1750 C CA . THR A 1 224 ? 32.081 -3.284 1.233 1.00 36.31 224 THR A CA 1
ATOM 1751 C C . THR A 1 224 ? 31.371 -4.300 2.122 1.00 36.31 224 THR A C 1
ATOM 1753 O O . THR A 1 224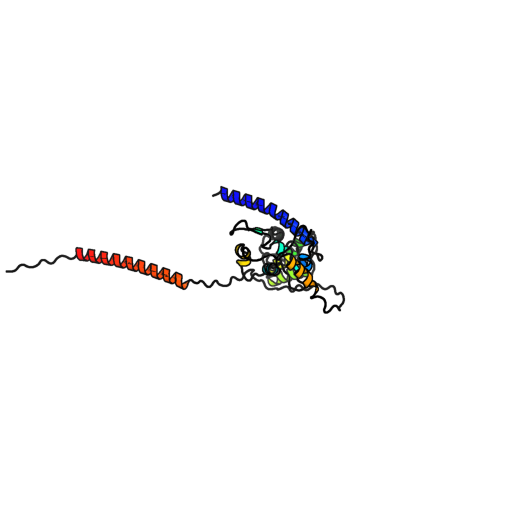 ? 30.264 -4.043 2.574 1.00 36.31 224 THR A O 1
ATOM 1756 N N . ASP A 1 225 ? 32.061 -5.424 2.341 1.00 36.34 225 ASP A N 1
ATOM 1757 C CA . ASP A 1 225 ? 31.715 -6.630 3.110 1.00 36.34 225 ASP A CA 1
ATOM 1758 C C . ASP A 1 225 ? 30.714 -7.620 2.495 1.00 36.34 225 ASP A C 1
ATOM 1760 O O . ASP A 1 225 ? 29.540 -7.695 2.836 1.00 36.34 225 ASP A O 1
ATOM 1764 N N . SER A 1 226 ? 31.251 -8.500 1.644 1.00 37.44 226 SER A N 1
ATOM 1765 C CA . SER A 1 226 ? 30.742 -9.863 1.482 1.00 37.44 226 SER A CA 1
ATOM 1766 C C . SER A 1 226 ? 31.731 -10.839 2.110 1.00 37.44 226 SER A C 1
ATOM 1768 O O . SER A 1 226 ? 32.709 -11.217 1.470 1.00 37.44 226 SER A O 1
ATOM 1770 N N . ASP A 1 227 ? 31.458 -11.251 3.348 1.00 33.88 227 ASP A N 1
ATOM 1771 C CA . ASP A 1 227 ? 31.857 -12.571 3.839 1.00 33.88 227 ASP A CA 1
ATOM 1772 C C . ASP A 1 227 ? 30.924 -13.013 4.984 1.00 33.88 227 ASP A C 1
ATOM 1774 O O . ASP A 1 227 ? 31.100 -12.636 6.141 1.00 33.88 227 ASP A O 1
ATOM 1778 N N . SER A 1 228 ? 29.865 -13.764 4.660 1.00 33.94 228 SER A N 1
ATOM 1779 C CA . SER A 1 228 ? 29.371 -14.891 5.473 1.00 33.94 228 SER A CA 1
ATOM 1780 C C . SER A 1 228 ? 28.144 -15.574 4.851 1.00 33.94 228 SER A C 1
ATOM 1782 O O . SER A 1 228 ? 27.073 -15.002 4.700 1.00 33.94 228 SER A O 1
ATOM 1784 N N . VAL A 1 229 ? 28.383 -16.833 4.469 1.00 32.19 229 VAL A N 1
ATOM 1785 C CA . VAL A 1 229 ? 27.547 -18.041 4.603 1.00 32.19 229 VAL A CA 1
ATOM 1786 C C . VAL A 1 229 ? 26.019 -17.918 4.691 1.00 32.19 229 VAL A C 1
ATOM 1788 O O . VAL A 1 229 ? 25.457 -17.341 5.614 1.00 32.19 229 VAL A O 1
ATOM 1791 N N . ALA A 1 230 ? 25.380 -18.661 3.781 1.00 37.16 230 ALA A N 1
ATOM 1792 C CA . ALA A 1 230 ? 23.977 -19.045 3.785 1.00 37.16 230 ALA A CA 1
ATOM 1793 C C . ALA A 1 230 ? 23.472 -19.470 5.176 1.00 37.16 230 ALA A C 1
ATOM 1795 O O . ALA A 1 230 ? 23.887 -20.496 5.720 1.00 37.16 230 ALA A O 1
ATOM 1796 N N . ALA A 1 231 ? 22.515 -18.702 5.684 1.00 28.88 231 ALA A N 1
ATOM 1797 C CA . ALA A 1 231 ? 21.556 -19.125 6.683 1.00 28.88 231 ALA A CA 1
ATOM 1798 C C . ALA A 1 231 ? 20.173 -18.731 6.158 1.00 28.88 231 ALA A C 1
ATOM 1800 O O . ALA A 1 231 ? 19.886 -17.554 5.949 1.00 28.88 231 ALA A O 1
ATOM 1801 N N . GLU A 1 232 ? 19.334 -19.732 5.907 1.00 40.69 232 GLU A N 1
ATOM 1802 C CA . GLU A 1 232 ? 17.890 -19.546 5.938 1.00 40.69 232 GLU A CA 1
ATOM 1803 C C . GLU A 1 232 ? 17.552 -18.968 7.315 1.00 40.69 232 GLU A C 1
ATOM 1805 O O . GLU A 1 232 ? 17.711 -19.630 8.340 1.00 40.69 232 GLU A O 1
ATOM 1810 N N . SER A 1 233 ? 17.137 -17.712 7.353 1.00 33.06 233 SER A N 1
ATOM 1811 C CA . SER A 1 233 ? 16.482 -17.148 8.519 1.00 33.06 233 SER A CA 1
ATOM 1812 C C . SER A 1 233 ? 15.519 -16.099 8.018 1.00 33.06 233 SER A C 1
ATOM 1814 O O . SER A 1 233 ? 15.942 -15.113 7.413 1.00 33.06 233 SER A O 1
ATOM 1816 N N . GLU A 1 234 ? 14.237 -16.377 8.245 1.00 38.22 234 GLU A N 1
ATOM 1817 C CA . GLU A 1 234 ? 13.162 -15.405 8.394 1.00 38.22 234 GLU A CA 1
ATOM 1818 C C . GLU A 1 234 ? 13.765 -14.046 8.740 1.00 38.22 234 GLU A C 1
ATOM 1820 O O . GLU A 1 234 ? 14.268 -13.846 9.847 1.00 38.22 234 GLU A O 1
ATOM 1825 N N . ALA A 1 235 ? 13.800 -13.137 7.765 1.00 36.62 235 ALA A N 1
ATOM 1826 C CA . ALA A 1 235 ? 14.072 -11.752 8.072 1.00 36.62 235 ALA A CA 1
ATOM 1827 C C . ALA A 1 235 ? 12.985 -11.369 9.074 1.00 36.62 235 ALA A C 1
ATOM 1829 O O . ALA A 1 235 ? 11.809 -11.304 8.708 1.00 36.62 235 ALA A O 1
ATOM 1830 N N . GLU A 1 236 ? 13.362 -11.232 10.346 1.00 40.69 236 GLU A N 1
ATOM 1831 C CA . GLU A 1 236 ? 12.519 -10.630 11.363 1.00 40.69 236 GLU A CA 1
ATOM 1832 C C . GLU A 1 236 ? 12.200 -9.227 10.854 1.00 40.69 236 GLU A C 1
ATOM 1834 O O . GLU A 1 236 ? 12.940 -8.267 11.058 1.00 40.69 236 GLU A O 1
ATOM 1839 N N . ILE A 1 237 ? 11.108 -9.129 10.101 1.00 50.28 237 ILE A N 1
ATOM 1840 C CA . ILE A 1 237 ? 10.434 -7.882 9.807 1.00 50.28 237 ILE A CA 1
ATOM 1841 C C . ILE A 1 237 ? 10.266 -7.231 11.176 1.00 50.28 237 ILE A C 1
ATOM 1843 O O . ILE A 1 237 ? 9.660 -7.814 12.073 1.00 50.28 237 ILE A O 1
ATOM 1847 N N . ALA A 1 238 ? 10.892 -6.077 11.386 1.00 54.44 238 ALA A N 1
ATOM 1848 C CA . ALA A 1 238 ? 10.825 -5.369 12.652 1.00 54.44 238 ALA A CA 1
ATOM 1849 C C . ALA A 1 238 ? 9.409 -4.798 12.818 1.00 54.44 238 ALA A C 1
ATOM 1851 O O . ALA A 1 238 ? 9.136 -3.643 12.499 1.00 54.44 238 ALA A O 1
ATOM 1852 N N . TRP A 1 239 ? 8.482 -5.642 13.262 1.00 66.25 239 TRP A N 1
ATOM 1853 C CA . TRP A 1 239 ? 7.092 -5.280 13.457 1.00 66.25 239 TRP A CA 1
ATOM 1854 C C . TRP A 1 239 ? 6.949 -4.362 14.670 1.00 66.25 239 TRP A C 1
ATOM 1856 O O . TRP A 1 239 ? 7.376 -4.698 15.776 1.00 66.25 239 TRP A O 1
ATOM 1866 N N . SER A 1 240 ? 6.266 -3.231 14.504 1.00 67.94 240 SER A N 1
ATOM 1867 C CA . SER A 1 240 ? 5.803 -2.451 15.655 1.00 67.94 240 SER A CA 1
ATOM 1868 C C . SER A 1 240 ? 4.516 -3.064 16.202 1.00 67.94 240 SER A C 1
ATOM 1870 O O . SER A 1 240 ? 3.571 -3.280 15.446 1.00 67.94 240 SER A O 1
ATOM 1872 N N . SER A 1 241 ? 4.452 -3.338 17.507 1.00 72.12 241 SER A N 1
ATOM 1873 C CA . SER A 1 241 ? 3.243 -3.842 18.186 1.00 72.12 241 SER A CA 1
ATOM 1874 C C . SER A 1 241 ? 2.280 -2.732 18.635 1.00 72.12 241 SER A C 1
ATOM 1876 O O . SER A 1 241 ? 1.266 -3.022 19.261 1.00 72.12 241 SER A O 1
ATOM 1878 N N . GLU A 1 242 ? 2.579 -1.463 18.344 1.00 72.88 242 GLU A N 1
ATOM 1879 C CA . GLU A 1 242 ? 1.739 -0.330 18.744 1.00 72.88 242 GLU A CA 1
ATOM 1880 C C . GLU A 1 242 ? 0.670 -0.018 17.685 1.00 72.88 242 GLU A C 1
ATOM 1882 O O . GLU A 1 242 ? 0.977 0.191 16.506 1.00 72.88 242 GLU A O 1
ATOM 1887 N N . GLU A 1 243 ? -0.596 0.046 18.099 1.00 78.31 243 GLU A N 1
ATOM 1888 C CA . GLU A 1 243 ? -1.679 0.576 17.265 1.00 78.31 243 GLU A CA 1
ATOM 1889 C C . GLU A 1 243 ? -1.517 2.095 17.126 1.00 78.31 243 GLU A C 1
ATOM 1891 O O . GLU A 1 243 ? -1.551 2.835 18.110 1.00 78.31 243 GLU A O 1
ATOM 1896 N N . LEU A 1 244 ? -1.332 2.568 15.891 1.00 73.38 244 LEU A N 1
ATOM 1897 C CA . LEU A 1 244 ? -1.121 3.982 15.588 1.00 73.38 244 LEU A CA 1
ATOM 1898 C C . LEU A 1 244 ? -2.237 4.482 14.676 1.00 73.38 244 LEU A C 1
ATOM 1900 O O . LEU A 1 244 ? -2.586 3.833 13.691 1.00 73.38 244 LEU A O 1
ATOM 1904 N N . LEU A 1 245 ? -2.767 5.667 14.975 1.00 66.81 245 LEU A N 1
ATOM 1905 C CA . LEU A 1 245 ? -3.745 6.328 14.114 1.00 66.81 245 LEU A CA 1
ATOM 1906 C C . LEU A 1 245 ? -3.072 6.830 12.832 1.00 66.81 245 LEU A C 1
ATOM 1908 O O . LEU A 1 245 ? -2.005 7.437 12.885 1.00 66.81 245 LEU A O 1
ATOM 1912 N N . HIS A 1 246 ? -3.733 6.639 11.689 1.00 55.97 246 HIS A N 1
ATOM 1913 C CA . HIS A 1 246 ? -3.186 6.945 10.361 1.00 55.97 246 HIS A CA 1
ATOM 1914 C C . HIS A 1 246 ? -2.855 8.423 10.108 1.00 55.97 246 HIS A C 1
ATOM 1916 O O . HIS A 1 246 ? -2.086 8.709 9.192 1.00 55.97 246 HIS A O 1
ATOM 1922 N N . ALA A 1 247 ? -3.406 9.354 10.892 1.00 58.28 247 ALA A N 1
ATOM 1923 C CA . ALA A 1 247 ? -3.136 10.780 10.752 1.00 58.28 247 ALA A CA 1
ATOM 1924 C C . ALA A 1 247 ? -3.114 11.486 12.112 1.00 58.28 247 ALA A C 1
ATOM 1926 O O . ALA A 1 247 ? -4.072 11.408 12.884 1.00 58.28 247 ALA A O 1
ATOM 1927 N N . HIS A 1 248 ? -2.039 12.228 12.378 1.00 52.38 248 HIS A N 1
ATOM 1928 C CA . HIS A 1 248 ? -1.991 13.175 13.485 1.00 52.38 248 HIS A CA 1
ATOM 1929 C C . HIS A 1 248 ? -2.353 14.568 12.962 1.00 52.38 248 HIS A C 1
ATOM 1931 O O . HIS A 1 248 ? -1.550 15.230 12.309 1.00 52.38 248 HIS A O 1
ATOM 1937 N N . GLU A 1 249 ? -3.570 15.044 13.222 1.00 53.69 249 GLU A N 1
ATOM 1938 C CA . GLU A 1 249 ? -3.897 16.435 12.911 1.00 53.69 249 GLU A CA 1
ATOM 1939 C C . GLU A 1 249 ? -3.199 17.359 13.913 1.00 53.69 249 GLU A C 1
ATOM 1941 O O . GLU A 1 249 ? -3.619 17.494 15.064 1.00 53.69 249 GLU A O 1
ATOM 1946 N N . ALA A 1 250 ? -2.129 18.032 13.478 1.00 55.72 250 ALA A N 1
ATOM 1947 C CA . ALA A 1 250 ? -1.551 19.114 14.262 1.00 55.72 250 ALA A CA 1
ATOM 1948 C C . ALA A 1 250 ? -2.642 20.172 14.534 1.00 55.72 250 ALA A C 1
ATOM 1950 O O . ALA A 1 250 ? -3.326 20.602 13.596 1.00 55.72 250 ALA A O 1
ATOM 1951 N N . PRO A 1 251 ? -2.827 20.629 15.787 1.00 48.12 251 PRO A N 1
ATOM 1952 C CA . PRO A 1 251 ? -3.882 21.575 16.111 1.00 48.12 251 PRO A CA 1
ATOM 1953 C C . PRO A 1 251 ? -3.691 22.857 15.299 1.00 48.12 251 PRO A C 1
ATOM 1955 O O . PRO A 1 251 ? -2.732 23.608 15.493 1.00 48.12 251 PRO A O 1
ATOM 1958 N N . VAL A 1 252 ? -4.629 23.131 14.389 1.00 54.44 252 VAL A N 1
ATOM 1959 C CA . VAL A 1 252 ? -4.639 24.373 13.616 1.00 54.44 252 VAL A CA 1
ATOM 1960 C C . VAL A 1 252 ? -4.751 25.533 14.604 1.00 54.44 252 VAL A C 1
ATOM 1962 O O . VAL A 1 252 ? -5.796 25.743 15.228 1.00 54.44 252 VAL A O 1
ATOM 1965 N N . ARG A 1 253 ? -3.673 26.314 14.749 1.00 50.66 253 ARG A N 1
ATOM 1966 C CA . ARG A 1 253 ? -3.672 27.575 15.500 1.00 50.66 253 ARG A CA 1
ATOM 1967 C C . ARG A 1 253 ? -4.658 28.520 14.813 1.00 50.66 253 ARG A C 1
ATOM 1969 O O . ARG A 1 253 ? -4.327 29.213 13.854 1.00 50.66 253 ARG A O 1
ATOM 1976 N N . LYS A 1 254 ? -5.913 28.523 15.269 1.00 51.03 254 LYS A N 1
ATOM 1977 C CA . LYS A 1 254 ? -6.938 29.433 14.757 1.00 51.03 254 LYS A CA 1
ATOM 1978 C C . LYS A 1 254 ? -6.448 30.863 15.000 1.00 51.03 254 LYS A C 1
ATOM 1980 O O . LYS A 1 254 ? -6.423 31.317 16.142 1.00 51.03 254 LYS A O 1
ATOM 1985 N N . HIS A 1 255 ? -6.124 31.602 13.937 1.00 52.47 255 HIS A N 1
ATOM 1986 C CA . HIS A 1 255 ? -6.001 33.069 13.943 1.00 52.47 255 HIS A CA 1
ATOM 1987 C C . HIS A 1 255 ? -7.388 33.716 14.173 1.00 52.47 255 HIS A C 1
ATOM 1989 O O . HIS A 1 255 ? -7.910 34.474 13.357 1.00 52.47 255 HIS A O 1
ATOM 1995 N N . GLY A 1 256 ? -8.043 33.347 15.276 1.00 56.16 256 GLY A N 1
ATOM 1996 C CA . GLY A 1 256 ? -9.432 33.677 15.579 1.00 56.16 256 GLY A CA 1
ATOM 1997 C C . GLY A 1 256 ? -9.612 34.930 16.430 1.00 56.16 256 GLY A C 1
ATOM 1998 O O . GLY A 1 256 ? -10.717 35.461 16.468 1.00 56.16 256 GLY A O 1
ATOM 1999 N N . SER A 1 257 ? -8.564 35.444 17.082 1.00 61.91 257 SER A N 1
ATOM 2000 C CA . SER A 1 257 ? -8.714 36.550 18.041 1.00 61.91 257 SER A CA 1
ATOM 2001 C C . SER A 1 257 ? -9.109 37.871 17.371 1.00 61.91 257 SER A C 1
ATOM 2003 O O . SER A 1 257 ? -10.042 38.531 17.820 1.00 61.91 257 SER A O 1
ATOM 2005 N N . ALA A 1 258 ? -8.480 38.228 16.247 1.00 68.19 258 ALA A N 1
ATOM 2006 C CA . ALA A 1 258 ? -8.742 39.501 15.568 1.00 68.19 258 ALA A CA 1
ATOM 2007 C C . AL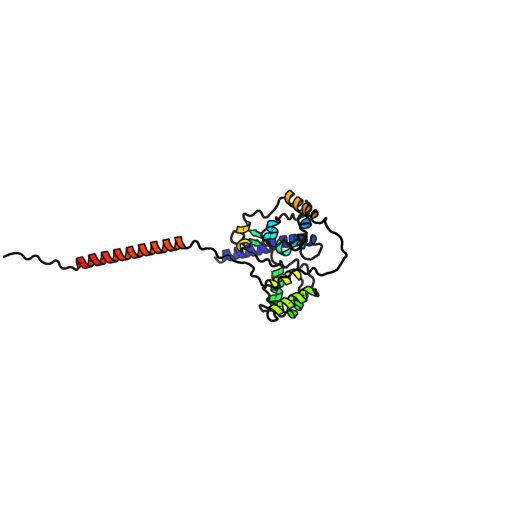A A 1 258 ? -10.131 39.551 14.902 1.00 68.19 258 ALA A C 1
ATOM 2009 O O . ALA A 1 258 ? -10.849 40.545 15.020 1.00 68.19 258 ALA A O 1
ATOM 2010 N N . ARG A 1 259 ? -10.550 38.461 14.242 1.00 69.81 259 ARG A N 1
ATOM 2011 C CA . ARG A 1 259 ? -11.874 38.375 13.595 1.00 69.81 259 ARG A CA 1
ATOM 2012 C C . ARG A 1 259 ? -13.015 38.275 14.611 1.00 69.81 259 ARG A C 1
ATOM 2014 O O . ARG A 1 259 ? -14.076 38.847 14.373 1.00 69.81 259 ARG A O 1
ATOM 2021 N N . ALA A 1 260 ? -12.804 37.595 15.740 1.00 72.75 260 ALA A N 1
ATOM 2022 C CA . ALA A 1 260 ? -13.790 37.537 16.819 1.00 72.75 260 ALA A CA 1
ATOM 2023 C C . ALA A 1 260 ? -13.961 38.903 17.502 1.00 72.75 260 ALA 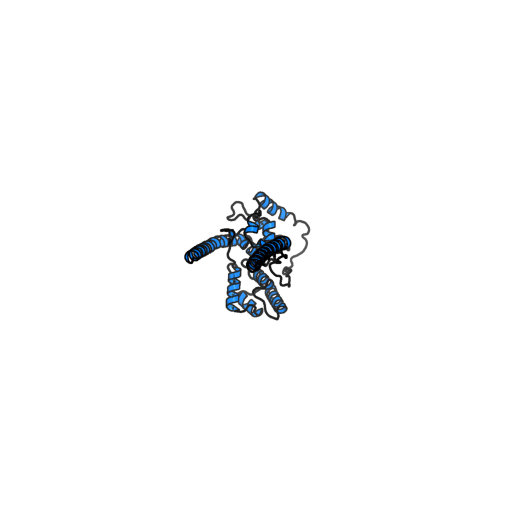A C 1
ATOM 2025 O O . ALA A 1 260 ? -15.090 39.357 17.674 1.00 72.75 260 ALA A O 1
ATOM 2026 N N . ALA A 1 261 ? -12.857 39.601 17.795 1.00 79.88 261 ALA A N 1
ATOM 2027 C CA . ALA A 1 261 ? -12.901 40.943 18.373 1.00 79.88 261 ALA A CA 1
ATOM 2028 C C . ALA A 1 261 ? -13.645 41.934 17.464 1.00 79.88 261 ALA A C 1
ATOM 2030 O O . ALA A 1 261 ? -14.511 42.664 17.939 1.00 79.88 261 ALA A O 1
ATOM 2031 N N . MET A 1 262 ? -13.383 41.900 16.152 1.00 82.69 262 MET A N 1
ATOM 2032 C CA . MET A 1 262 ? -14.057 42.765 15.177 1.00 82.69 262 MET A CA 1
ATOM 2033 C C . MET A 1 262 ? -15.570 42.498 15.079 1.00 82.69 262 MET A C 1
ATOM 2035 O O . MET A 1 262 ? -16.358 43.428 14.914 1.00 82.69 262 MET A O 1
ATOM 2039 N N . ARG A 1 263 ? -16.003 41.238 15.216 1.00 82.38 263 ARG A N 1
ATOM 2040 C CA . ARG A 1 263 ? -17.435 40.897 15.250 1.00 82.38 263 ARG A CA 1
ATOM 2041 C C . ARG A 1 263 ? -18.110 41.393 16.530 1.00 82.38 263 ARG A C 1
ATOM 2043 O O . ARG A 1 263 ? -19.188 41.977 16.444 1.00 82.38 263 ARG A O 1
ATOM 2050 N N . CYS A 1 264 ? -17.467 41.230 17.687 1.00 85.94 264 CYS A N 1
ATOM 2051 C CA . CYS A 1 264 ? -17.997 41.728 18.958 1.00 85.94 264 CYS A CA 1
ATOM 2052 C C . CYS A 1 264 ? -18.103 43.259 18.977 1.00 85.94 264 CYS A C 1
ATOM 2054 O O . CYS A 1 264 ? -19.113 43.794 19.434 1.00 85.94 264 CYS A O 1
ATOM 2056 N N . THR A 1 265 ? -17.106 43.978 18.448 1.00 87.75 265 THR A N 1
ATOM 2057 C CA . THR A 1 265 ? -17.153 45.448 18.386 1.00 87.75 265 THR A CA 1
ATOM 2058 C C . THR A 1 265 ? -18.252 45.943 17.451 1.00 87.75 265 THR A C 1
ATOM 2060 O O . THR A 1 265 ? -18.980 46.864 17.820 1.00 87.75 265 THR A O 1
ATOM 2063 N N . MET A 1 266 ? -18.445 45.308 16.288 1.00 87.81 266 MET A N 1
ATOM 2064 C CA . MET A 1 266 ? -19.552 45.643 15.385 1.00 87.81 266 MET A CA 1
ATOM 2065 C C . MET A 1 266 ? -20.925 45.399 16.024 1.00 87.81 266 MET A C 1
ATOM 2067 O O . MET A 1 266 ? -21.803 46.253 15.919 1.00 87.81 266 MET A O 1
ATOM 2071 N N . GLN A 1 267 ? -21.113 44.275 16.722 1.00 88.25 267 GLN A N 1
ATOM 2072 C CA . GLN A 1 267 ? -22.378 43.964 17.399 1.00 88.25 267 GLN A CA 1
ATOM 2073 C C . GLN A 1 267 ? -22.678 44.935 18.550 1.00 88.25 267 GLN A C 1
ATOM 2075 O O . GLN A 1 267 ? -23.809 45.406 18.676 1.00 88.25 267 GLN A O 1
ATOM 2080 N N . LEU A 1 268 ? -21.665 45.297 19.345 1.00 93.12 268 LEU A N 1
ATOM 2081 C CA . LEU A 1 268 ? -21.797 46.299 20.408 1.00 93.12 268 LEU A CA 1
ATOM 2082 C C . LEU A 1 268 ? -22.145 47.686 19.853 1.00 93.12 268 LEU A C 1
ATOM 2084 O O . LEU A 1 268 ? -23.010 48.362 20.407 1.00 93.12 268 LEU A O 1
ATOM 2088 N N . ALA A 1 269 ? -21.521 48.101 18.747 1.00 92.19 269 ALA A N 1
ATOM 2089 C CA . ALA A 1 269 ? -21.830 49.376 18.101 1.00 92.19 269 ALA A CA 1
ATOM 2090 C C . ALA A 1 269 ? -23.284 49.430 17.598 1.00 92.19 269 ALA A C 1
ATOM 2092 O O . ALA A 1 269 ? -23.966 50.439 17.787 1.00 92.19 269 ALA A O 1
ATOM 2093 N N . LEU A 1 270 ? -23.779 48.331 17.021 1.00 92.25 270 LEU A N 1
ATOM 2094 C CA . LEU A 1 270 ? -25.163 48.205 16.556 1.00 92.25 270 LEU A CA 1
ATOM 2095 C C . LEU A 1 270 ? -26.164 48.292 17.717 1.00 92.25 270 LEU A C 1
ATOM 2097 O O . LEU A 1 270 ? -27.121 49.063 17.647 1.00 92.25 270 LEU A O 1
ATOM 2101 N N . LEU A 1 271 ? -25.906 47.575 18.815 1.00 93.69 271 LEU A N 1
ATOM 2102 C CA . LEU A 1 271 ? -26.743 47.619 20.019 1.00 93.69 271 LEU A CA 1
ATOM 2103 C C . LEU A 1 271 ? -26.775 49.016 20.652 1.00 93.69 271 LEU A C 1
ATOM 2105 O O . LEU A 1 271 ? -27.847 49.511 21.000 1.00 93.69 271 LEU A O 1
ATOM 2109 N N . LEU A 1 272 ? -25.624 49.687 20.751 1.00 93.06 272 LEU A N 1
ATOM 2110 C CA . LEU A 1 272 ? -25.551 51.061 21.255 1.00 93.06 272 LEU A CA 1
ATOM 2111 C C . LEU A 1 272 ? -26.311 52.047 20.355 1.00 93.06 272 LEU A C 1
ATOM 2113 O O . LEU A 1 272 ? -26.949 52.969 20.867 1.00 93.06 272 LEU A O 1
ATOM 2117 N N . GLY A 1 273 ? -26.285 51.845 19.035 1.00 90.06 273 GLY A N 1
ATOM 2118 C CA . GLY A 1 273 ? -27.076 52.624 18.082 1.00 90.06 273 GLY A CA 1
ATOM 2119 C C . GLY A 1 273 ? -28.582 52.488 18.322 1.00 90.06 273 GLY A C 1
ATOM 2120 O O . GLY A 1 273 ? -29.281 53.498 18.433 1.00 90.06 273 GLY A O 1
ATOM 2121 N N . VAL A 1 274 ? -29.073 51.255 18.487 1.00 90.94 274 VAL A N 1
ATOM 2122 C CA . VAL A 1 274 ? -30.493 50.977 18.773 1.00 90.94 274 VAL A CA 1
ATOM 2123 C C . VAL A 1 274 ? -30.919 51.579 20.113 1.00 90.94 274 VAL A C 1
ATOM 2125 O O . VAL A 1 274 ? -31.962 52.228 20.192 1.00 90.94 274 VAL A O 1
ATOM 2128 N N . LEU A 1 275 ? -30.097 51.438 21.157 1.00 92.12 275 LEU A N 1
ATOM 2129 C CA . LEU A 1 275 ? -30.387 52.004 22.478 1.00 92.12 275 LEU A CA 1
ATOM 2130 C C . LEU A 1 275 ? -30.452 53.536 22.452 1.00 92.12 275 LEU A C 1
ATOM 2132 O O . LEU A 1 275 ? -31.336 54.119 23.079 1.00 92.12 275 LEU A O 1
ATOM 2136 N N . ARG A 1 276 ? -29.566 54.203 21.700 1.00 89.38 276 ARG A N 1
ATOM 2137 C CA . ARG A 1 276 ? -29.624 55.665 21.525 1.00 89.38 276 ARG A CA 1
ATOM 2138 C C . ARG A 1 276 ? -30.881 56.108 20.782 1.00 89.38 276 ARG A C 1
ATOM 2140 O O . ARG A 1 276 ? -31.504 57.082 21.198 1.00 89.38 276 ARG A O 1
ATOM 2147 N N . ALA A 1 277 ? -31.276 55.391 19.730 1.00 86.81 277 ALA A N 1
ATOM 2148 C CA . ALA A 1 277 ? -32.508 55.684 18.999 1.00 86.81 277 ALA A CA 1
ATOM 2149 C C . ALA A 1 277 ? -33.755 55.514 19.887 1.00 86.81 277 ALA A C 1
ATOM 2151 O O . ALA A 1 277 ? -34.641 56.372 19.889 1.00 86.81 277 ALA A O 1
ATOM 2152 N N . ALA A 1 278 ? -33.793 54.454 20.701 1.00 87.12 278 ALA A N 1
ATOM 2153 C CA . ALA A 1 278 ? -34.867 54.218 21.663 1.00 87.12 278 ALA A CA 1
ATOM 2154 C C . ALA A 1 278 ? -34.917 55.306 22.750 1.00 87.12 278 ALA A C 1
ATOM 2156 O O . ALA A 1 278 ? -35.989 55.832 23.044 1.00 87.12 278 ALA A O 1
ATOM 2157 N N . ALA A 1 279 ? -33.764 55.706 23.300 1.00 84.12 279 ALA A N 1
ATOM 2158 C CA . ALA A 1 279 ? -33.683 56.763 24.307 1.00 84.12 279 ALA A CA 1
ATOM 2159 C C . ALA A 1 279 ? -34.114 58.136 23.760 1.00 84.12 279 ALA A C 1
ATOM 2161 O O . ALA A 1 279 ? -34.862 58.846 24.430 1.00 84.12 279 ALA A O 1
ATOM 2162 N N . GLY A 1 280 ? -33.707 58.497 22.537 1.00 83.44 280 GLY A N 1
ATOM 2163 C CA . GLY A 1 280 ? -34.149 59.737 21.885 1.00 83.44 280 GLY A CA 1
ATOM 2164 C C . GLY A 1 280 ? -35.655 59.748 21.596 1.00 83.44 280 GLY A C 1
ATOM 2165 O O . GLY A 1 280 ? -36.336 60.749 21.822 1.00 83.44 280 GLY A O 1
ATOM 2166 N N . SER A 1 281 ? -36.207 58.603 21.186 1.00 79.06 281 SER A N 1
ATOM 2167 C CA . SER A 1 281 ? -37.656 58.434 21.000 1.00 79.06 281 SER A CA 1
ATOM 2168 C C . SER A 1 281 ? -38.418 58.552 22.329 1.00 79.06 281 SER A C 1
ATOM 2170 O O . SER A 1 281 ? -39.487 59.150 22.392 1.00 79.06 281 SER A O 1
ATOM 2172 N N . TRP A 1 282 ? -37.846 58.048 23.424 1.00 78.88 282 TRP A N 1
ATOM 2173 C CA . TRP A 1 282 ? -38.437 58.174 24.758 1.00 78.88 282 TRP A CA 1
ATOM 2174 C C . TRP A 1 282 ? -38.403 59.613 25.287 1.00 78.88 282 TRP A C 1
ATOM 2176 O O . TRP A 1 282 ? -39.368 60.074 25.895 1.00 78.88 282 TRP A O 1
ATOM 2186 N N . GLN A 1 283 ? -37.305 60.340 25.060 1.00 77.19 283 GLN A N 1
ATOM 2187 C CA . GLN A 1 283 ? -37.173 61.744 25.464 1.00 77.19 283 GLN A CA 1
ATOM 2188 C C . GLN A 1 283 ? -38.166 62.638 24.714 1.00 77.19 283 GLN A C 1
ATOM 2190 O O . GLN A 1 283 ? -38.893 63.395 25.346 1.00 77.19 283 GLN A O 1
ATOM 2195 N N . THR A 1 284 ? -38.286 62.470 23.395 1.00 76.44 284 THR A N 1
ATOM 2196 C CA . THR A 1 284 ? -39.259 63.223 22.582 1.00 76.44 284 THR A CA 1
ATOM 2197 C C . THR A 1 284 ? -40.710 62.948 22.991 1.00 76.44 284 THR A C 1
ATOM 2199 O O . THR A 1 284 ? -41.500 63.885 23.102 1.00 76.44 284 THR A O 1
ATOM 2202 N N . LEU A 1 285 ? -41.067 61.693 23.295 1.00 73.12 285 LEU A N 1
ATOM 2203 C CA . LEU A 1 285 ? -42.386 61.354 23.848 1.00 73.12 285 LEU A CA 1
ATOM 2204 C C . LEU A 1 285 ? -42.625 61.981 25.229 1.00 73.12 285 LEU A C 1
ATOM 2206 O O . LEU A 1 285 ? -43.734 62.426 25.521 1.00 73.12 285 LEU A O 1
ATOM 2210 N N . ARG A 1 286 ? -41.593 62.046 26.078 1.00 75.06 286 ARG A N 1
ATOM 2211 C CA . ARG A 1 286 ? -41.680 62.672 27.403 1.00 75.06 286 ARG A CA 1
ATOM 2212 C C . ARG A 1 286 ? -41.863 64.188 27.313 1.00 75.06 286 ARG A C 1
ATOM 2214 O O . ARG A 1 286 ? -42.660 64.730 28.073 1.00 75.06 286 ARG A O 1
ATOM 2221 N N . ASP A 1 287 ? -41.188 64.847 26.375 1.00 71.81 287 ASP A N 1
ATOM 2222 C CA . ASP A 1 287 ? -41.322 66.290 26.143 1.00 71.81 287 ASP A CA 1
ATOM 2223 C C . ASP A 1 287 ? -42.695 66.654 25.552 1.00 71.81 287 ASP A C 1
ATOM 2225 O O . ASP A 1 287 ? -43.269 67.680 25.911 1.00 71.81 287 ASP A O 1
ATOM 2229 N N . LEU A 1 288 ? -43.276 65.784 24.715 1.00 66.81 288 LEU A N 1
ATOM 2230 C CA . LEU A 1 288 ? -44.662 65.914 24.237 1.00 66.81 288 LEU A CA 1
ATOM 2231 C C . LEU A 1 288 ? -45.698 65.725 25.357 1.00 66.81 288 LEU A C 1
ATOM 2233 O O . LEU A 1 288 ? -46.772 66.323 25.309 1.00 66.81 288 LEU A O 1
ATOM 2237 N N . ALA A 1 289 ? -45.381 64.910 26.366 1.00 62.53 289 ALA A N 1
ATOM 2238 C CA . ALA A 1 289 ? -46.235 64.665 27.526 1.00 62.53 289 ALA A CA 1
ATOM 2239 C C . ALA A 1 289 ? -46.065 65.705 28.652 1.00 62.53 289 ALA A C 1
ATOM 2241 O O . ALA A 1 289 ? -46.824 65.674 29.622 1.00 62.53 289 ALA A O 1
ATOM 2242 N N . ALA A 1 290 ? -45.096 66.625 28.553 1.00 64.25 290 ALA A N 1
ATOM 2243 C CA . ALA A 1 290 ? -44.875 67.662 29.554 1.00 64.25 290 ALA A CA 1
ATOM 2244 C C . ALA A 1 290 ? -45.885 68.823 29.379 1.00 64.25 290 ALA A C 1
ATOM 2246 O O . ALA A 1 290 ? -45.858 69.526 28.364 1.00 64.25 290 ALA A O 1
ATOM 2247 N N . PRO A 1 291 ? -46.786 69.076 30.348 1.00 59.81 291 PRO A N 1
ATOM 2248 C CA . PRO A 1 291 ? -47.747 70.169 30.252 1.00 59.81 291 PRO A CA 1
ATOM 2249 C C . PRO A 1 291 ? -47.037 71.528 30.354 1.00 59.81 291 PRO A C 1
ATOM 2251 O O . PRO A 1 291 ? -46.378 71.824 31.350 1.00 59.81 291 PRO A O 1
ATOM 2254 N N . LYS A 1 292 ? -47.197 72.383 29.333 1.00 60.53 292 LYS A N 1
ATOM 2255 C CA . LYS A 1 292 ? -46.728 73.780 29.358 1.00 60.53 292 LYS A CA 1
ATOM 2256 C C . LYS A 1 292 ? -47.392 74.516 30.529 1.00 60.53 292 LYS A C 1
ATOM 2258 O O . LYS A 1 292 ? -48.612 74.697 30.522 1.00 60.53 292 LYS A O 1
ATOM 2263 N N . SER A 1 293 ? -46.614 74.940 31.529 1.00 56.84 293 SER A N 1
ATOM 2264 C CA . SER A 1 293 ? -47.137 75.767 32.619 1.00 56.84 293 SER A CA 1
ATOM 2265 C C . SER A 1 293 ? -47.594 77.117 32.056 1.00 56.84 293 SER A C 1
ATOM 2267 O O . SER A 1 293 ? -46.905 77.761 31.262 1.00 56.84 293 SER A O 1
ATOM 2269 N N . LYS A 1 294 ? -48.818 77.518 32.408 1.00 54.00 294 LYS A N 1
ATOM 2270 C CA . LYS A 1 294 ? -49.392 78.803 32.007 1.00 54.00 294 LYS A CA 1
ATOM 2271 C C . LYS A 1 294 ? -48.673 79.922 32.760 1.00 54.00 294 LYS A C 1
ATOM 2273 O O . LYS A 1 294 ? -48.644 79.918 33.988 1.00 54.00 294 LYS A O 1
ATOM 2278 N N . ALA A 1 295 ? -48.132 80.876 32.008 1.00 50.06 295 ALA A N 1
ATOM 2279 C CA . ALA A 1 295 ? -47.683 82.164 32.515 1.00 50.06 295 ALA A CA 1
ATOM 2280 C C . ALA A 1 295 ? -48.861 82.904 33.176 1.00 50.06 295 ALA A C 1
ATOM 2282 O O . ALA A 1 295 ? -49.930 83.035 32.577 1.00 50.06 295 ALA A O 1
ATOM 2283 N N . ALA A 1 296 ? -48.665 83.362 34.412 1.00 50.44 296 ALA A N 1
ATOM 2284 C CA . ALA A 1 296 ? -49.588 84.251 35.104 1.00 50.44 296 ALA A CA 1
ATOM 2285 C C . ALA A 1 296 ? -49.435 85.681 34.554 1.00 50.44 296 ALA A C 1
ATOM 2287 O O . ALA A 1 296 ? -48.319 86.187 34.441 1.00 50.44 296 ALA A O 1
ATOM 2288 N N . LEU A 1 297 ? -50.558 86.310 34.197 1.00 43.78 297 LEU A N 1
ATOM 2289 C CA . LEU A 1 297 ? -50.657 87.740 33.884 1.00 43.78 297 LEU A CA 1
ATOM 2290 C C . LEU A 1 297 ? -50.857 88.557 35.178 1.00 43.78 297 LEU A C 1
ATOM 2292 O O . LEU A 1 297 ? -51.390 88.012 36.147 1.00 43.78 297 LEU A O 1
ATOM 2296 N N . PRO A 1 298 ? -50.442 89.837 35.197 1.00 54.91 298 PRO A N 1
ATOM 2297 C CA . PRO A 1 298 ? -50.375 90.659 36.400 1.00 54.91 298 PRO A CA 1
ATOM 2298 C C . PRO A 1 298 ? -51.704 91.366 36.705 1.00 54.91 298 PRO A C 1
ATOM 2300 O O . PRO A 1 298 ? -52.460 91.694 35.790 1.00 54.91 298 PRO A O 1
ATOM 2303 N N . PHE A 1 299 ? -51.918 91.666 37.985 1.00 43.06 299 PHE A N 1
ATOM 2304 C CA . PHE A 1 299 ? -52.643 92.843 38.467 1.00 43.06 299 PHE A CA 1
ATOM 2305 C C . PHE A 1 299 ? -51.846 93.451 39.618 1.00 43.06 299 PHE A C 1
ATOM 2307 O O . PHE A 1 299 ? -51.286 92.657 40.410 1.00 43.06 299 PHE A O 1
#

Foldseek 3Di:
DVVVVVVVVVVLVVVLVVLQVVLVVVLVVQCVQPPPNQQKHQLLSLLVDDPPDPDHDFFDPVQQVQQVQWDDPDRTIGRQQSVQQGLVQWDPPDQVDIRGHDQQVVVVLVQVCVVQVDQKAALVVVQVSLCADDDPSRDDNDHDDPVLSVQSQLCCVVVVRIHGSPFLSNLQSVCRSPVSRGRRQAQHAAPCSVGNVVPPPDPRGDDSVVSNVVSVVSVPVPPPDDDDDDDPDDPPPVDDSDGDDNYDPDPPPPPVPVVVVVVVVVVVVVVVVVVVVVVVVVVVVVVVVDDDDDDDDDD

Radius of gyration: 32.32 Å; chains: 1; bounding box: 85×116×64 Å

Sequence (299 aa):
MQDMCGIVAELAHGYGKWQNTECMQMKDELVELDVDGDGRIPLKVFYGQQDNAKYQFSESVQYLQEIGALDESGEKKVRIANYLQGPSNCIASSSYYSICCLSECEGLVNELEAKVQAPAADAAYLLELVGHISSASVDAPRQLPFGLERRLQDIADHNGGQVPLHGRLFAEWMHYAFPHECPYPKVFQESKILTPEFWAQKKMSVDAQERLEIASSAVLENTTDSDSVAAESEAEIAWSSEELLHAHEAPVRKHGSARAAMRCTMQLALLLGVLRAAAGSWQTLRDLAAPKSKAALPF

pLDDT: mean 81.34, std 17.61, range [28.88, 98.12]

Secondary structure (DSSP, 8-state):
-HHHHHHHHHHHHHHHHHHHHHHHHHHHHHHTT-SSSSSEEEHHHHH---TT-S----B-HHHHHHHT-EE-SSS-EEEHHHHHTSGGGEEESSSS-EEE---HHHHHHHHHHHHH-SSEEEHHHHHHHHHT---SS--SS-PPPHHHHHHHHHHHHHTTTEEETTSHHHHHHHHHHSTTTSPP---BS-GGGGSHHHHTTS--B--HHHHHHHHHHTTTTS-S-----------------S---SB---------HHHHHHHHHHHHHHHHHHHHHHHHHHHHHHHHTS--PPPPPP-